Protein 1WWZ (pdb70)

Sequence (314 aa):
MDEIKIEKLKKLDKKALNELIDVYMSGYEGLEEYGGEGRDYARNYIKWCWKKASDGFFVAKVGDKIVGFIVCDKDWFSKYEGRIVGAIHEFVVDKKFQGKGIGRKLLITCLDFLGKYNDTIELWVGEKNYGAMNLYEKFGFKKVGKSGIWVRMIKRQEIKIEKLKKLDKKALNELIDVYMSGYEGLEEYGGEGRDYARNYIKWCWKKASDGFFVAKVGDKIVGFIVCDKDWFSKYEGRIVGAIHEFVVDKKFQGKGIGRKLLITCLDFLGKYNDTIELWVGEKNYGAMNLYEKFGFKKVGKSGIWVRMIKRQNL

Radius of gyration: 21.13 Å; Cα contacts (8 Å, |Δi|>4): 572; chains: 2; bounding box: 54×40×48 Å

CATH classification: 3.40.630.30

B-factor: mean 25.15, std 10.11, range [8.78, 61.66]

Organism: Pyrococcus horikoshii (strain ATCC 700860 / DSM 12428 / JCM 9974 / NBRC 100139 / OT-3) (NCBI:txid70601)

Nearest PDB structures (foldseek):
  1wwz-assembly1_B  TM=1.006E+00  e=2.324E-35  Pyrococcus horikoshii OT3
  1z4e-assembly1_B  TM=7.701E-01  e=2.421E-06  Halalkalibacterium halodurans C-125
  4ava-assembly1_A  TM=8.616E-01  e=8.282E-06  Mycobacterium tuberculosis H37Rv
  4xpl-assembly1_A  TM=6.463E-01  e=3.346E-06  Campylobacter jejuni subsp. jejuni PT14
  3f5b-assembly1_A  TM=6.418E-01  e=1.801E-05  Legionella pneumophila subsp. pneumophila str. Philadelphia 1

InterPro domains:
  IPR000182 GNAT domain [PF00583] (36-141)
  IPR000182 GNAT domain [PS51186] (4-158)
  IPR016181 Acyl-CoA N-acyltransferase [SSF55729] (1-157)
  IPR051556 N-terminal and lysine N-acetyltransferase [PTHR42919] (6-152)

Structure (mmCIF, N/CA/C/O backbone):
data_1WWZ
#
_entry.id   1WWZ
#
_cell.length_a   52.504
_cell.length_b   56.026
_cell.length_c   125.774
_cell.angle_alpha   90.00
_cell.angle_beta   90.00
_cell.angle_gamma   90.00
#
_symmetry.space_group_name_H-M   'P 21 21 21'
#
loop_
_entity.id
_entity.type
_entity.pdbx_description
1 polymer 'hypothetical protein PH1933'
2 non-polymer 'ACETYL COENZYME *A'
3 water water
#
loop_
_atom_site.group_PDB
_atom_site.id
_atom_site.type_symbol
_atom_site.label_atom_id
_atom_site.label_alt_id
_atom_site.label_comp_id
_atom_site.label_asym_id
_atom_site.label_entity_id
_atom_site.label_seq_id
_atom_site.pdbx_PDB_ins_code
_atom_site.Cartn_x
_atom_site.Cartn_y
_atom_site.Cartn_z
_atom_site.occupancy
_atom_site.B_iso_or_equiv
_atom_site.auth_seq_id
_atom_site.auth_comp_id
_atom_site.auth_asym_id
_atom_site.auth_atom_id
_atom_site.pdbx_PDB_model_num
ATOM 1 N N . MET A 1 1 ? 39.358 38.660 4.298 1.00 52.40 1 MET A N 1
ATOM 2 C CA . MET A 1 1 ? 38.212 38.888 3.371 1.00 52.04 1 MET A CA 1
ATOM 3 C C . MET A 1 1 ? 36.959 39.311 4.134 1.00 51.00 1 MET A C 1
ATOM 4 O O . MET A 1 1 ? 37.018 40.142 5.041 1.00 51.56 1 MET A O 1
ATOM 9 N N . ASP A 1 2 ? 35.827 38.728 3.754 1.00 49.54 2 ASP A N 1
ATOM 10 C CA . ASP A 1 2 ? 34.551 39.025 4.387 1.00 47.66 2 ASP A CA 1
ATOM 11 C C . ASP A 1 2 ? 34.216 37.970 5.437 1.00 45.57 2 ASP A C 1
ATOM 12 O O . ASP A 1 2 ? 34.348 36.772 5.191 1.00 45.23 2 ASP A O 1
ATOM 17 N N . GLU A 1 3 ? 33.784 38.427 6.607 1.00 43.42 3 GLU A N 1
ATOM 18 C CA . GLU A 1 3 ? 33.409 37.530 7.693 1.00 40.91 3 GLU A CA 1
ATOM 19 C C . GLU A 1 3 ? 31.954 37.118 7.556 1.00 38.64 3 GLU A C 1
ATOM 20 O O . GLU A 1 3 ? 31.116 37.898 7.106 1.00 38.12 3 GLU A O 1
ATOM 26 N N . ILE A 1 4 ? 31.659 35.887 7.951 1.00 36.09 4 ILE A N 1
ATOM 27 C CA . ILE A 1 4 ? 30.289 35.409 7.940 1.00 33.21 4 ILE A CA 1
ATOM 28 C C . ILE A 1 4 ? 29.895 35.602 9.393 1.00 31.62 4 ILE A C 1
ATOM 29 O O . ILE A 1 4 ? 30.408 34.914 10.273 1.00 30.63 4 ILE A O 1
ATOM 34 N N . LYS A 1 5 ? 29.015 36.560 9.648 1.00 29.18 5 LYS A N 1
ATOM 35 C CA . LYS A 1 5 ? 28.585 36.840 11.009 1.00 28.29 5 LYS A CA 1
ATOM 36 C C . LYS A 1 5 ? 27.197 36.283 11.281 1.00 27.09 5 LYS A C 1
ATOM 37 O O . LYS A 1 5 ? 26.271 36.505 10.506 1.00 25.18 5 LYS A O 1
ATOM 43 N N . ILE A 1 6 ? 27.061 35.553 12.381 1.00 26.17 6 ILE A N 1
ATOM 44 C CA . ILE A 1 6 ? 25.769 35.008 12.763 1.00 25.96 6 ILE A CA 1
ATOM 45 C C . ILE A 1 6 ? 25.284 35.828 13.952 1.00 26.48 6 ILE A C 1
ATOM 46 O O . ILE A 1 6 ? 25.994 35.973 14.946 1.00 25.48 6 ILE A O 1
ATOM 51 N N . GLU A 1 7 ? 24.081 36.378 13.848 1.00 26.84 7 GLU A N 1
ATOM 52 C CA . GLU A 1 7 ? 23.536 37.181 14.936 1.00 28.06 7 GLU A CA 1
ATOM 53 C C . GLU A 1 7 ? 22.022 37.100 15.026 1.00 27.44 7 GLU A C 1
ATOM 54 O O . GLU A 1 7 ? 21.349 36.757 14.057 1.00 25.61 7 GLU A O 1
ATOM 60 N N . LYS A 1 8 ? 21.490 37.399 16.206 1.00 26.85 8 LYS A N 1
ATOM 61 C CA . LYS A 1 8 ? 20.049 37.386 16.404 1.00 28.08 8 LYS A CA 1
ATOM 62 C C . LYS A 1 8 ? 19.461 38.615 15.740 1.00 28.33 8 LYS A C 1
ATOM 63 O O . LYS A 1 8 ? 19.998 39.715 15.865 1.00 28.36 8 LYS A O 1
ATOM 69 N N . LEU A 1 9 ? 18.368 38.426 15.017 1.00 27.35 9 LEU A N 1
ATOM 70 C CA . LEU A 1 9 ? 17.707 39.543 14.368 1.00 27.33 9 LEU A CA 1
ATOM 71 C C . LEU A 1 9 ? 17.054 40.350 15.487 1.00 27.64 9 LEU A C 1
ATOM 72 O O . LEU A 1 9 ? 16.124 39.874 16.133 1.00 27.56 9 LEU A O 1
ATOM 77 N N . LYS A 1 10 ? 17.549 41.562 15.719 1.00 28.22 10 LYS A N 1
ATOM 78 C CA . LYS A 1 10 ? 17.019 42.415 16.778 1.00 29.75 10 LYS A CA 1
ATOM 79 C C . LYS A 1 10 ? 15.606 42.916 16.522 1.00 30.12 10 LYS A C 1
ATOM 80 O O . LYS A 1 10 ? 14.799 43.016 17.449 1.00 29.29 10 LYS A O 1
ATOM 86 N N . LYS A 1 11 ? 15.308 43.236 15.270 1.00 30.88 11 LYS A N 1
ATOM 87 C CA . LYS A 1 11 ? 13.991 43.742 14.939 1.00 31.68 11 LYS A CA 1
ATOM 88 C C . LYS A 1 11 ? 13.599 43.450 13.500 1.00 30.83 11 LYS A C 1
ATOM 89 O O . LYS A 1 11 ? 14.447 43.398 12.607 1.00 30.23 11 LYS A O 1
ATOM 95 N N . LEU A 1 12 ? 12.302 43.259 13.284 1.00 30.67 12 LEU A N 1
ATOM 96 C CA . LEU A 1 12 ? 11.789 42.972 11.952 1.00 31.50 12 LEU A CA 1
ATOM 97 C C . LEU A 1 12 ? 11.154 44.208 11.321 1.00 32.18 12 LEU A C 1
ATOM 98 O O . LEU A 1 12 ? 9.930 44.301 11.202 1.00 30.91 12 LEU A O 1
ATOM 103 N N . ASP A 1 13 ? 11.989 45.161 10.923 1.00 33.99 13 ASP A N 1
ATOM 104 C CA . ASP A 1 13 ? 11.490 46.373 10.288 1.00 35.28 13 ASP A CA 1
ATOM 105 C C . ASP A 1 13 ? 11.244 46.083 8.807 1.00 35.38 13 ASP A C 1
ATOM 106 O O . ASP A 1 13 ? 11.736 45.089 8.277 1.00 33.69 13 ASP A O 1
ATOM 111 N N . LYS A 1 14 ? 10.479 46.949 8.149 1.00 35.86 14 LYS A N 1
ATOM 112 C CA . LYS A 1 14 ? 10.173 46.778 6.732 1.00 36.27 14 LYS A CA 1
ATOM 113 C C . LYS A 1 14 ? 11.433 46.502 5.909 1.00 35.41 14 LYS A C 1
ATOM 114 O O . LYS A 1 14 ? 11.396 45.774 4.915 1.00 35.09 14 LYS A O 1
ATOM 120 N N . LYS A 1 15 ? 12.550 47.084 6.330 1.00 35.46 15 LYS A N 1
ATOM 121 C CA . LYS A 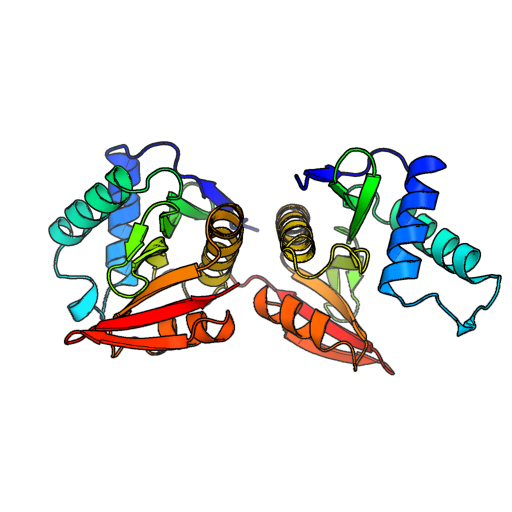1 15 ? 13.818 46.896 5.635 1.00 35.19 15 LYS A CA 1
ATOM 122 C C . LYS A 1 15 ? 14.344 45.469 5.805 1.00 34.04 15 LYS A C 1
ATOM 123 O O . LYS A 1 15 ? 14.668 44.791 4.829 1.00 34.65 15 LYS A O 1
ATOM 129 N N . ALA A 1 16 ? 14.427 45.022 7.053 1.00 32.20 16 ALA A N 1
ATOM 130 C CA . ALA A 1 16 ? 14.914 43.683 7.358 1.00 30.63 16 ALA A CA 1
ATOM 131 C C . ALA A 1 16 ? 14.015 42.633 6.716 1.00 28.44 16 ALA A C 1
ATOM 132 O O . ALA A 1 16 ? 14.494 41.661 6.134 1.00 28.11 16 ALA A O 1
ATOM 134 N N . LEU A 1 17 ? 12.708 42.841 6.826 1.00 27.93 17 LEU A N 1
ATOM 135 C CA . LEU A 1 17 ? 11.737 41.915 6.263 1.00 26.42 17 LEU A CA 1
ATOM 136 C C . LEU A 1 17 ? 11.959 41.773 4.767 1.00 26.52 17 LEU A C 1
ATOM 137 O O . LEU A 1 17 ? 11.901 40.672 4.222 1.00 24.97 17 LEU A O 1
ATOM 142 N N . ASN A 1 18 ? 12.223 42.896 4.107 1.00 27.90 18 ASN A N 1
ATOM 143 C CA . ASN A 1 18 ? 12.456 42.901 2.669 1.00 29.97 18 ASN A CA 1
ATOM 144 C C . ASN A 1 18 ? 13.669 42.040 2.323 1.00 29.00 18 ASN A C 1
ATOM 145 O O . ASN A 1 18 ? 13.635 41.259 1.372 1.00 28.68 18 ASN A O 1
ATOM 150 N N . GLU A 1 19 ? 14.742 42.188 3.096 1.00 29.00 19 GLU A N 1
ATOM 151 C CA . GLU A 1 19 ? 15.958 41.413 2.870 1.00 27.89 19 GLU A CA 1
ATOM 152 C C . GLU A 1 19 ? 15.708 39.927 3.086 1.00 26.42 19 GLU A C 1
ATOM 153 O O . GLU A 1 19 ? 16.184 39.089 2.319 1.00 24.00 19 GLU A O 1
ATOM 159 N N . LEU A 1 20 ? 14.970 39.601 4.143 1.00 24.07 20 LEU A N 1
ATOM 160 C CA . LEU A 1 20 ? 14.674 38.207 4.439 1.00 22.46 20 LEU A CA 1
ATOM 161 C C . LEU A 1 20 ? 13.852 37.603 3.311 1.00 21.02 20 LEU A C 1
ATOM 162 O O . LEU A 1 20 ? 14.061 36.453 2.923 1.00 19.83 20 LEU A O 1
ATOM 167 N N . ILE A 1 21 ? 12.918 38.382 2.780 1.00 21.10 21 ILE A N 1
ATOM 168 C CA . ILE A 1 21 ? 12.090 37.898 1.689 1.00 20.77 21 ILE A CA 1
ATOM 169 C C . ILE A 1 21 ? 12.956 37.596 0.467 1.00 21.71 21 ILE A C 1
ATOM 170 O O . ILE A 1 21 ? 12.803 36.547 -0.158 1.00 21.41 21 ILE A O 1
ATOM 175 N N . ASP A 1 22 ? 13.874 38.502 0.137 1.00 23.34 22 ASP A N 1
ATOM 176 C CA . ASP A 1 22 ? 14.764 38.297 -1.009 1.00 24.13 22 ASP A CA 1
ATOM 177 C C . ASP A 1 22 ? 15.568 37.005 -0.837 1.00 22.78 22 ASP A C 1
ATOM 178 O O . ASP A 1 22 ? 15.678 36.199 -1.763 1.00 20.86 22 ASP A O 1
ATOM 183 N N . VAL A 1 23 ? 16.131 36.817 0.353 1.00 22.28 23 VAL A N 1
ATOM 184 C CA . VAL A 1 23 ? 16.915 35.622 0.649 1.00 21.60 23 VAL A CA 1
ATOM 185 C C . VAL A 1 23 ? 16.039 34.382 0.511 1.00 21.61 23 VAL A C 1
ATOM 186 O O . VAL A 1 23 ? 16.442 33.377 -0.076 1.00 21.24 23 VAL A O 1
ATOM 190 N N . TYR A 1 24 ? 14.834 34.467 1.062 1.00 20.55 24 TYR A N 1
ATOM 191 C CA . TYR A 1 24 ? 13.885 33.367 1.014 1.00 20.51 24 TYR A CA 1
ATOM 192 C C . TYR A 1 24 ? 13.529 33.014 -0.431 1.00 20.79 24 TYR A C 1
ATOM 193 O O . TYR A 1 24 ? 13.598 31.852 -0.829 1.00 19.47 24 TYR A O 1
ATOM 202 N N . MET A 1 25 ? 13.148 34.021 -1.211 1.00 21.07 25 MET A N 1
ATOM 203 C CA . MET A 1 25 ? 12.779 33.801 -2.609 1.00 23.99 25 MET A CA 1
ATOM 204 C C . MET A 1 25 ? 13.939 33.230 -3.422 1.00 24.33 25 MET A C 1
ATOM 205 O O . MET A 1 25 ? 13.744 32.375 -4.291 1.00 24.17 25 MET A O 1
ATOM 210 N N . SER A 1 26 ? 15.144 33.714 -3.140 1.00 25.24 26 SER A N 1
ATOM 211 C CA . SER A 1 26 ? 16.340 33.253 -3.832 1.00 25.72 26 SER A CA 1
ATOM 212 C C . SER A 1 26 ? 16.623 31.797 -3.493 1.00 25.99 26 SER A C 1
ATOM 213 O O . SER A 1 26 ? 16.847 30.971 -4.376 1.00 25.98 26 SER A O 1
ATOM 216 N N . GLY A 1 27 ? 16.602 31.485 -2.203 1.00 26.00 27 GLY A N 1
ATOM 217 C CA . GLY A 1 27 ? 16.875 30.130 -1.768 1.00 25.71 27 GLY A CA 1
ATOM 218 C C . GLY A 1 27 ? 15.830 29.100 -2.147 1.00 25.21 27 GLY A C 1
ATOM 219 O O . GLY A 1 27 ? 16.170 27.951 -2.411 1.00 25.73 27 GLY A O 1
ATOM 220 N N . TYR A 1 28 ? 14.560 29.495 -2.170 1.00 24.82 28 TYR A N 1
ATOM 221 C CA . TYR A 1 28 ? 13.495 28.559 -2.516 1.00 25.69 28 TYR A CA 1
ATOM 222 C C . TYR A 1 28 ? 13.175 28.480 -4.001 1.00 28.27 28 TYR A C 1
ATOM 223 O O . TYR A 1 28 ? 12.216 27.815 -4.397 1.00 27.78 28 TYR A O 1
ATOM 232 N N . GLU A 1 29 ? 13.974 29.155 -4.819 1.00 30.04 29 GLU A N 1
ATOM 233 C CA . GLU A 1 29 ? 13.758 29.130 -6.258 1.00 32.95 29 GLU A CA 1
ATOM 234 C C . GLU A 1 29 ? 13.960 27.695 -6.732 1.00 33.52 29 GLU A C 1
ATOM 235 O O . GLU A 1 29 ? 15.026 27.108 -6.527 1.00 33.84 29 GLU A O 1
ATOM 241 N N . GLY A 1 30 ? 12.928 27.131 -7.353 1.00 34.22 30 GLY A N 1
ATOM 242 C CA . GLY A 1 30 ? 13.009 25.762 -7.830 1.00 33.83 30 GLY A CA 1
ATOM 243 C C . GLY A 1 30 ? 12.305 24.811 -6.882 1.00 33.78 30 GLY A C 1
ATOM 244 O O . GLY A 1 30 ? 11.949 23.693 -7.259 1.00 34.16 30 GLY A O 1
ATOM 245 N N . LEU A 1 31 ? 12.105 25.260 -5.645 1.00 32.35 31 LEU A N 1
ATOM 246 C CA . LEU A 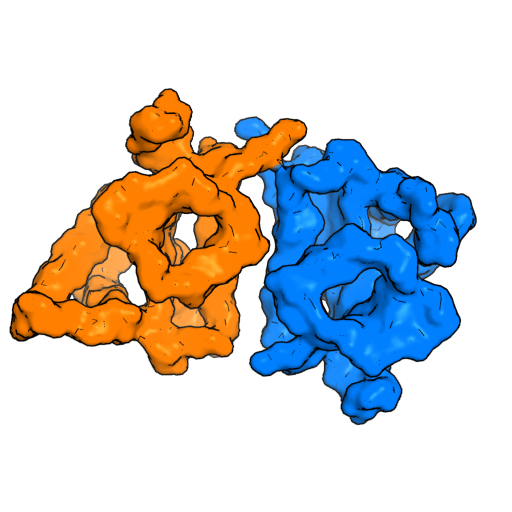1 31 ? 11.439 24.465 -4.619 1.00 32.17 31 LEU A CA 1
ATOM 247 C C . LEU A 1 31 ? 10.129 25.123 -4.193 1.00 31.41 31 LEU A C 1
ATOM 248 O O . LEU A 1 31 ? 9.706 25.003 -3.040 1.00 30.65 31 LEU A O 1
ATOM 253 N N . GLU A 1 32 ? 9.491 25.809 -5.138 1.00 30.82 32 GLU A N 1
ATOM 254 C CA . GLU A 1 32 ? 8.228 26.499 -4.890 1.00 30.89 32 GLU A CA 1
ATOM 255 C C . GLU A 1 32 ? 7.147 25.583 -4.316 1.00 30.08 32 GLU A C 1
ATOM 256 O O . GLU A 1 32 ? 6.206 26.054 -3.678 1.00 29.44 32 GLU A O 1
ATOM 262 N N . GLU A 1 33 ? 7.274 24.282 -4.559 1.00 29.66 33 GLU A N 1
ATOM 263 C CA . GLU A 1 33 ? 6.307 23.315 -4.057 1.00 29.40 33 GLU A CA 1
ATOM 264 C C . GLU A 1 33 ? 6.272 23.369 -2.533 1.00 28.75 33 GLU A C 1
ATOM 265 O O . GLU A 1 33 ? 5.244 23.085 -1.916 1.00 28.91 33 GLU A O 1
ATOM 271 N N . TYR A 1 34 ? 7.397 23.749 -1.937 1.00 27.29 34 TYR A N 1
ATOM 272 C CA . TYR A 1 34 ? 7.508 23.837 -0.485 1.00 26.85 34 TYR A CA 1
ATOM 273 C C . TYR A 1 34 ? 7.617 25.283 -0.019 1.00 27.14 34 TYR A C 1
ATOM 274 O O . TYR A 1 34 ? 7.105 25.642 1.042 1.00 27.39 34 TYR A O 1
ATOM 283 N N . GLY A 1 35 ? 8.281 26.111 -0.820 1.00 27.70 35 GLY A N 1
ATOM 284 C CA . GLY A 1 35 ? 8.454 27.506 -0.461 1.00 27.17 35 GLY A CA 1
ATOM 285 C C . GLY A 1 35 ? 7.302 28.421 -0.837 1.00 27.86 35 GLY A C 1
ATOM 286 O O . GLY A 1 35 ? 7.276 29.574 -0.419 1.00 27.32 35 GLY A O 1
ATOM 287 N N . GLY A 1 36 ? 6.352 27.916 -1.620 1.00 28.47 36 GLY A N 1
ATOM 288 C CA . GLY A 1 36 ? 5.227 28.737 -2.033 1.00 30.01 36 GLY A CA 1
ATOM 289 C C . GLY A 1 36 ? 5.592 29.627 -3.210 1.00 32.13 36 GLY A C 1
ATOM 290 O O . GLY A 1 36 ? 6.759 29.698 -3.598 1.00 32.39 36 GLY A O 1
ATOM 291 N N . GLU A 1 37 ? 4.599 30.305 -3.782 1.00 33.30 37 GLU A N 1
ATOM 292 C CA . GLU A 1 37 ? 4.830 31.190 -4.925 1.00 34.50 37 GLU A CA 1
ATOM 293 C C . GLU A 1 37 ? 4.562 32.650 -4.582 1.00 33.92 37 GLU A C 1
ATOM 294 O O . GLU A 1 37 ? 3.568 32.972 -3.931 1.00 35.28 37 GLU A O 1
ATOM 300 N N . GLY A 1 38 ? 5.457 33.528 -5.022 1.00 33.12 38 GLY A N 1
ATOM 301 C CA . GLY A 1 38 ? 5.295 34.948 -4.772 1.00 31.49 38 GLY A CA 1
ATOM 302 C C . GLY A 1 38 ? 5.886 35.440 -3.468 1.00 30.44 38 GLY A C 1
ATOM 303 O O . GLY A 1 38 ? 6.015 34.689 -2.502 1.00 29.36 38 GLY A O 1
ATOM 304 N N . ARG A 1 39 ? 6.240 36.720 -3.445 1.00 29.79 39 ARG A N 1
ATOM 305 C CA . ARG A 1 39 ? 6.820 37.341 -2.263 1.00 29.46 39 ARG A CA 1
ATOM 306 C C . ARG A 1 39 ? 5.809 37.441 -1.118 1.00 29.01 39 ARG A C 1
ATOM 307 O O . ARG A 1 39 ? 6.192 37.501 0.049 1.00 28.29 39 ARG A O 1
ATOM 315 N N . ASP A 1 40 ? 4.521 37.458 -1.454 1.00 29.03 40 ASP A N 1
ATOM 316 C CA . ASP A 1 40 ? 3.472 37.548 -0.442 1.00 28.58 40 ASP A CA 1
ATOM 317 C C . ASP A 1 40 ? 3.491 36.341 0.491 1.00 26.65 40 ASP A C 1
ATOM 318 O O . ASP A 1 40 ? 3.412 36.496 1.709 1.00 25.94 40 ASP A O 1
ATOM 323 N N . TYR A 1 41 ? 3.585 35.143 -0.079 1.00 25.29 41 TYR A N 1
ATOM 324 C CA . TYR A 1 41 ? 3.629 33.928 0.729 1.00 23.90 41 TYR A CA 1
ATOM 325 C C . TYR A 1 41 ? 4.806 34.037 1.698 1.00 23.68 41 TYR A C 1
ATOM 326 O O . TYR A 1 41 ? 4.660 33.818 2.904 1.00 21.86 41 TYR A O 1
ATOM 335 N N . ALA A 1 42 ? 5.971 34.382 1.154 1.00 22.94 42 ALA A N 1
ATOM 336 C CA . ALA A 1 42 ? 7.185 34.526 1.948 1.00 21.94 42 ALA A CA 1
ATOM 337 C C . ALA A 1 42 ? 7.013 35.577 3.036 1.00 21.67 42 ALA A C 1
ATOM 338 O O . ALA A 1 42 ? 7.366 35.346 4.188 1.00 19.40 42 ALA A O 1
ATOM 340 N N . ARG A 1 43 ? 6.467 36.732 2.668 1.00 21.20 43 ARG A N 1
ATOM 341 C CA . ARG A 1 43 ? 6.259 37.806 3.629 1.00 21.29 43 ARG A CA 1
ATOM 342 C C . ARG A 1 43 ? 5.383 37.351 4.794 1.00 21.07 43 ARG A C 1
ATOM 343 O O . ARG A 1 43 ? 5.718 37.574 5.955 1.00 19.35 43 ARG A O 1
ATOM 351 N N . ASN A 1 44 ? 4.262 36.708 4.481 1.00 20.97 44 ASN A N 1
ATOM 352 C CA . ASN A 1 44 ? 3.360 36.247 5.523 1.00 22.16 44 ASN A CA 1
ATOM 353 C C . ASN A 1 44 ? 3.962 35.165 6.410 1.00 21.24 44 ASN A C 1
ATOM 354 O O . ASN A 1 44 ? 3.775 35.188 7.626 1.00 20.05 44 ASN A O 1
ATOM 359 N N . TYR A 1 45 ? 4.679 34.215 5.819 1.00 19.66 45 TYR A N 1
ATOM 360 C CA . TYR A 1 45 ? 5.267 33.162 6.633 1.00 17.83 45 TYR A CA 1
ATOM 361 C C . TYR A 1 45 ? 6.362 33.718 7.538 1.00 17.26 45 TYR A C 1
ATOM 362 O O . TYR A 1 45 ? 6.434 33.377 8.721 1.00 16.69 45 TYR A O 1
ATOM 371 N N . ILE A 1 46 ? 7.210 34.581 6.989 1.00 16.27 46 ILE A N 1
ATOM 372 C CA . ILE A 1 46 ? 8.287 35.174 7.776 1.00 15.7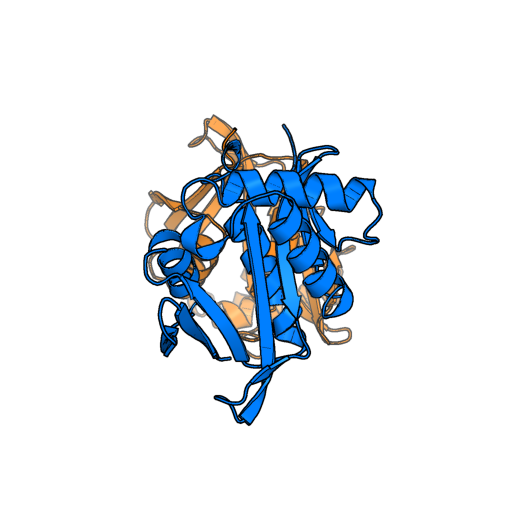2 46 ILE A CA 1
ATOM 373 C C . ILE A 1 46 ? 7.740 36.002 8.940 1.00 15.72 46 ILE A C 1
ATOM 374 O O . ILE A 1 46 ? 8.281 35.959 10.045 1.00 15.18 46 ILE A O 1
ATOM 379 N N . LYS A 1 47 ? 6.663 36.745 8.706 1.00 15.62 47 LYS A N 1
ATOM 380 C CA . LYS A 1 47 ? 6.061 37.541 9.778 1.00 16.74 47 LYS A CA 1
ATOM 381 C C . LYS A 1 47 ? 5.528 36.610 10.866 1.00 16.15 47 LYS A C 1
ATOM 382 O O . LYS A 1 47 ? 5.683 36.875 12.061 1.00 15.55 47 LYS A O 1
ATOM 388 N N . TRP A 1 48 ? 4.906 35.514 10.447 1.00 14.99 48 TRP A N 1
ATOM 389 C CA . TRP A 1 48 ? 4.369 34.538 11.389 1.00 15.75 48 TRP A CA 1
ATOM 390 C C . TRP A 1 48 ? 5.502 33.925 12.216 1.00 16.48 48 TRP A C 1
ATOM 391 O O . TRP A 1 48 ? 5.363 33.742 13.429 1.00 15.79 48 TRP A O 1
ATOM 402 N N . CYS A 1 49 ? 6.616 33.606 11.560 1.00 15.45 49 CYS A N 1
ATOM 403 C CA . CYS A 1 49 ? 7.763 33.022 12.258 1.00 17.05 49 CYS A CA 1
ATOM 404 C C . CYS A 1 49 ? 8.321 33.992 13.295 1.00 17.46 49 CYS A C 1
ATOM 405 O O . CYS A 1 49 ? 8.700 33.594 14.396 1.00 15.90 49 CYS A O 1
ATOM 408 N N . TRP A 1 50 ? 8.374 35.268 12.927 1.00 17.25 50 TRP A N 1
ATOM 409 C CA . TRP A 1 50 ? 8.879 36.301 13.823 1.00 18.62 50 TRP A CA 1
ATOM 410 C C . TRP A 1 50 ? 7.990 36.445 15.052 1.00 18.88 50 TRP A C 1
ATOM 411 O O . TRP A 1 50 ? 8.479 36.507 16.177 1.00 20.30 50 TRP A O 1
ATOM 422 N N . LYS A 1 51 ? 6.680 36.486 14.842 1.00 19.80 51 LYS A N 1
ATOM 423 C CA . LYS A 1 51 ? 5.764 36.634 15.959 1.00 21.13 51 LYS A CA 1
ATOM 424 C C . LYS A 1 51 ? 5.836 35.435 16.898 1.00 21.37 51 LYS A C 1
ATOM 425 O O . LYS A 1 51 ? 5.783 35.582 18.117 1.00 20.50 51 LYS A O 1
ATOM 431 N N . LYS A 1 52 ? 5.995 34.251 16.320 1.00 20.68 52 LYS A N 1
ATOM 432 C CA . LYS A 1 52 ? 6.049 33.019 17.092 1.00 21.29 52 LYS A CA 1
ATOM 433 C C . LYS A 1 52 ? 7.387 32.729 17.765 1.00 20.29 52 LYS A C 1
ATOM 434 O O . LYS A 1 52 ? 7.418 32.190 18.877 1.00 19.89 52 LYS A O 1
ATOM 440 N N . ALA A 1 53 ? 8.490 33.087 17.111 1.00 19.50 53 ALA A N 1
ATOM 441 C CA . ALA A 1 53 ? 9.809 32.781 17.663 1.00 18.97 53 ALA A CA 1
ATOM 442 C C . ALA A 1 53 ? 10.922 33.794 17.386 1.00 20.68 53 ALA A C 1
ATOM 443 O O . ALA A 1 53 ? 12.042 33.414 17.030 1.00 19.52 53 ALA A O 1
ATOM 445 N N . SER A 1 54 ? 10.628 35.075 17.570 1.00 21.14 54 SER A N 1
ATOM 446 C CA . SER A 1 54 ? 11.623 36.114 17.335 1.00 23.09 54 SER A CA 1
ATOM 447 C C . SER A 1 54 ? 12.897 35.882 18.147 1.00 23.26 54 SER A C 1
ATOM 448 O O . SER A 1 54 ? 13.999 36.178 17.685 1.00 24.02 54 SER A O 1
ATOM 451 N N . ASP A 1 55 ? 12.743 35.340 19.351 1.00 23.12 55 ASP A N 1
ATOM 452 C CA . ASP A 1 55 ? 13.881 35.085 20.226 1.00 24.70 55 ASP A CA 1
ATOM 453 C C . ASP A 1 55 ? 14.915 34.129 19.631 1.00 23.50 55 ASP A C 1
ATOM 454 O O . ASP A 1 55 ? 16.056 34.096 20.082 1.00 22.67 55 ASP A O 1
ATOM 459 N N . GLY A 1 56 ? 14.522 33.357 18.621 1.00 21.51 56 GLY A N 1
ATOM 460 C CA . GLY A 1 56 ? 15.449 32.417 18.009 1.00 18.80 56 GLY A CA 1
ATOM 461 C C . GLY A 1 56 ? 15.606 32.633 16.516 1.00 18.40 56 GLY A C 1
ATOM 462 O O . GLY A 1 56 ? 15.879 31.698 15.764 1.00 18.00 56 GLY A O 1
ATOM 463 N N . PHE A 1 57 ? 15.426 33.877 16.090 1.00 17.87 57 PHE A N 1
ATOM 464 C CA . PHE A 1 57 ? 15.539 34.249 14.685 1.00 18.57 57 PHE A CA 1
ATOM 465 C C . PHE A 1 57 ? 16.985 34.686 14.448 1.00 19.65 57 PHE A C 1
ATOM 466 O O . PHE A 1 57 ? 17.376 35.794 14.817 1.00 21.26 57 PHE A O 1
ATOM 474 N N . PHE A 1 58 ? 17.778 33.803 13.848 1.00 17.80 58 PHE A N 1
ATOM 475 C CA . PHE A 1 58 ? 19.186 34.078 13.576 1.00 18.39 58 PHE A CA 1
ATOM 476 C C . PHE A 1 58 ? 19.433 34.351 12.102 1.00 18.90 58 PHE A C 1
ATOM 477 O O . PHE A 1 58 ? 18.872 33.682 11.239 1.00 17.31 58 PHE A O 1
ATOM 485 N N . VAL A 1 59 ? 20.281 35.332 11.817 1.00 19.05 59 VAL A N 1
ATOM 486 C CA . VAL A 1 59 ? 20.610 35.653 10.437 1.00 20.10 59 VAL A CA 1
ATOM 487 C C . VAL A 1 59 ? 22.110 35.556 10.201 1.00 21.02 59 VAL A C 1
ATOM 488 O O . VAL A 1 59 ? 22.910 35.830 11.098 1.00 21.51 59 VAL A O 1
ATOM 492 N N . ALA A 1 60 ? 22.480 35.131 8.997 1.00 20.81 60 ALA A N 1
ATOM 493 C CA . ALA A 1 60 ? 23.879 35.032 8.610 1.00 22.60 60 ALA A CA 1
ATOM 494 C C . ALA A 1 60 ? 24.119 36.274 7.766 1.00 24.85 60 ALA A C 1
ATOM 495 O O . ALA A 1 60 ? 23.332 36.582 6.870 1.00 23.94 60 ALA A O 1
ATOM 497 N N . LYS A 1 61 ? 25.192 36.997 8.059 1.00 27.02 61 LYS A N 1
ATOM 498 C CA . LYS A 1 61 ? 25.484 38.205 7.310 1.00 30.11 61 LYS A CA 1
ATOM 499 C C . LYS A 1 61 ? 26.907 38.269 6.789 1.00 30.81 61 LYS A C 1
ATOM 500 O O . LYS A 1 61 ? 27.850 37.801 7.428 1.00 31.58 61 LYS A O 1
ATOM 506 N N . VAL A 1 62 ? 27.039 38.835 5.597 1.00 32.04 62 VAL A N 1
ATOM 507 C CA . VAL A 1 62 ? 28.330 39.028 4.960 1.00 32.90 62 VAL A CA 1
ATOM 508 C C . VAL A 1 62 ? 28.281 40.503 4.608 1.00 33.62 62 VAL A C 1
ATOM 509 O O . VAL A 1 62 ? 27.725 40.888 3.581 1.00 33.88 62 VAL A O 1
ATOM 513 N N . GLY A 1 63 ? 28.840 41.327 5.486 1.00 34.70 63 GLY A N 1
ATOM 514 C CA . GLY A 1 63 ? 28.808 42.759 5.272 1.00 35.19 63 GLY A CA 1
ATOM 515 C C . GLY A 1 63 ? 27.543 43.293 5.916 1.00 36.45 63 GLY A C 1
ATOM 516 O O . GLY A 1 63 ? 27.226 42.939 7.052 1.00 36.28 63 GLY A O 1
ATOM 517 N N . ASP A 1 64 ? 26.804 44.126 5.191 1.00 36.98 64 ASP A N 1
ATOM 518 C CA . ASP A 1 64 ? 25.571 44.702 5.717 1.00 38.57 64 ASP A CA 1
ATOM 519 C C . ASP A 1 64 ? 24.335 43.973 5.201 1.00 38.14 64 ASP A C 1
ATOM 520 O O . ASP A 1 64 ? 23.207 44.359 5.512 1.00 38.14 64 ASP A O 1
ATOM 525 N N . LYS A 1 65 ? 24.544 42.916 4.420 1.00 37.65 65 LYS A N 1
ATOM 526 C CA . LYS A 1 65 ? 23.425 42.167 3.858 1.00 37.00 65 LYS A CA 1
ATOM 527 C C . LYS A 1 65 ? 23.220 40.803 4.493 1.00 35.04 65 LYS A C 1
ATOM 528 O O . LYS A 1 65 ? 24.178 40.100 4.822 1.00 34.12 65 LYS A O 1
ATOM 534 N N . ILE A 1 66 ? 21.953 40.443 4.663 1.00 32.79 66 ILE A N 1
ATOM 535 C CA . ILE A 1 66 ? 21.588 39.150 5.216 1.00 29.64 66 ILE A CA 1
ATOM 536 C C . ILE A 1 66 ? 21.662 38.181 4.042 1.00 28.23 66 ILE A C 1
ATOM 537 O O . ILE A 1 66 ? 21.110 38.457 2.977 1.00 28.83 66 ILE A O 1
ATOM 542 N N . VAL A 1 67 ? 22.350 37.059 4.222 1.00 24.77 67 VAL A N 1
ATOM 543 C CA . VAL A 1 67 ? 22.479 36.089 3.142 1.00 23.57 67 VAL A CA 1
ATOM 544 C C . VAL A 1 67 ? 21.822 34.763 3.487 1.00 21.40 67 VAL A C 1
ATOM 545 O O . VAL A 1 67 ? 21.793 33.846 2.671 1.00 20.80 67 VAL A O 1
ATOM 549 N N . GLY A 1 68 ? 21.299 34.667 4.704 1.00 18.89 68 GLY A N 1
ATOM 550 C CA . GLY A 1 68 ? 20.647 33.443 5.126 1.00 16.91 68 GLY A CA 1
ATOM 551 C C . GLY A 1 68 ? 20.065 33.603 6.515 1.00 17.05 68 GLY A C 1
ATOM 552 O O . GLY A 1 68 ? 20.424 34.534 7.233 1.00 16.43 68 GLY A O 1
ATOM 553 N N . PHE A 1 69 ? 19.151 32.717 6.892 1.00 16.01 69 PHE A N 1
ATOM 554 C CA . PHE A 1 69 ? 18.567 32.793 8.220 1.00 16.11 69 PHE A CA 1
ATOM 555 C C . PHE A 1 69 ? 17.934 31.486 8.645 1.00 14.74 69 PHE A C 1
ATOM 556 O O . PHE A 1 69 ? 17.670 30.606 7.825 1.00 14.66 69 PHE A O 1
ATOM 564 N N . ILE A 1 70 ? 17.730 31.350 9.946 1.00 15.07 70 ILE A N 1
ATOM 565 C CA . ILE A 1 70 ? 17.117 30.154 10.495 1.00 15.01 70 ILE A CA 1
ATOM 566 C C . ILE A 1 70 ? 16.235 30.616 11.644 1.00 14.23 70 ILE A C 1
ATOM 567 O O . ILE A 1 70 ? 16.589 31.543 12.376 1.00 15.74 70 ILE A O 1
ATOM 572 N N . VAL A 1 71 ? 15.072 29.993 11.773 1.00 13.86 71 VAL A N 1
ATOM 573 C CA . VAL A 1 71 ? 14.115 30.350 12.813 1.00 15.05 71 VAL A CA 1
ATOM 574 C C . VAL A 1 71 ? 14.023 29.204 13.802 1.00 13.77 71 VAL A C 1
ATOM 575 O O . VAL A 1 71 ? 13.547 28.126 13.461 1.00 14.01 71 VAL A O 1
ATOM 579 N N . CYS A 1 72 ? 14.488 29.458 15.022 1.00 14.92 72 CYS A N 1
ATOM 580 C CA . CYS A 1 72 ? 14.518 28.456 16.086 1.00 15.58 72 CYS A CA 1
ATOM 581 C C . CYS A 1 72 ? 13.485 28.765 17.165 1.00 15.86 72 CYS A C 1
ATOM 582 O O . CYS A 1 72 ? 13.508 29.838 17.762 1.00 18.18 72 CYS A O 1
ATOM 585 N N . ASP A 1 73 ? 12.592 27.815 17.417 1.00 15.13 73 ASP A N 1
ATOM 586 C CA . ASP A 1 73 ? 11.530 27.989 18.406 1.00 15.84 73 ASP A CA 1
ATOM 587 C C . ASP A 1 73 ? 11.772 27.110 19.631 1.00 15.58 73 ASP A C 1
ATOM 588 O O . ASP A 1 73 ? 11.650 25.893 19.551 1.00 15.79 73 ASP A O 1
ATOM 593 N N . LYS A 1 74 ? 12.093 27.726 20.765 1.00 16.5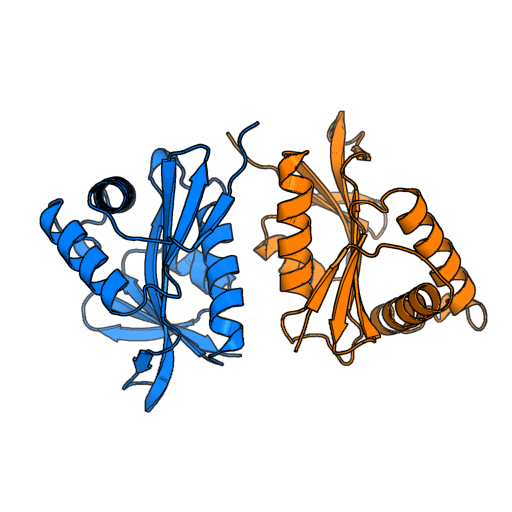6 74 LYS A N 1
ATOM 594 C CA . LYS A 1 74 ? 12.346 26.965 21.988 1.00 17.23 74 LYS A CA 1
ATOM 595 C C . LYS A 1 74 ? 11.042 26.589 22.686 1.00 17.86 74 LYS A C 1
ATOM 596 O O . LYS A 1 74 ? 11.051 25.863 23.679 1.00 18.33 74 LYS A O 1
ATOM 602 N N . ASP A 1 75 ? 9.923 27.074 22.158 1.00 17.06 75 ASP A N 1
ATOM 603 C CA . ASP A 1 75 ? 8.626 26.814 22.769 1.00 18.47 75 ASP A CA 1
ATOM 604 C C . ASP A 1 75 ? 7.586 26.268 21.793 1.00 17.99 75 ASP A C 1
ATOM 605 O O . ASP A 1 75 ? 6.530 26.868 21.591 1.00 17.00 75 ASP A O 1
ATOM 610 N N . TRP A 1 76 ? 7.877 25.112 21.204 1.00 17.89 76 TRP A N 1
ATOM 611 C CA . TRP A 1 76 ? 6.963 24.507 20.246 1.00 17.91 76 TRP A CA 1
ATOM 612 C C . TRP A 1 76 ? 6.296 23.240 20.769 1.00 18.06 76 TRP A C 1
ATOM 613 O O . TRP A 1 76 ? 6.963 22.301 21.202 1.00 21.31 76 TRP A O 1
ATOM 624 N N . PHE A 1 77 ? 4.972 23.199 20.724 1.00 16.52 77 PHE A N 1
ATOM 625 C CA . PHE A 1 77 ? 4.304 22.006 21.196 1.00 17.01 77 PHE A CA 1
ATOM 626 C C . PHE A 1 77 ? 4.110 21.026 20.050 1.00 16.50 77 PHE A C 1
ATOM 627 O O . PHE A 1 77 ? 3.603 21.383 18.988 1.00 16.88 77 PHE A O 1
ATOM 635 N N . SER A 1 78 ? 4.528 19.786 20.271 1.00 15.50 78 SER A N 1
ATOM 636 C CA . SER A 1 78 ? 4.392 18.749 19.257 1.00 16.72 78 SER A CA 1
ATOM 637 C C . SER A 1 78 ? 3.392 17.694 19.702 1.00 17.01 78 SER A C 1
ATOM 638 O O . SER A 1 78 ? 3.563 17.068 20.746 1.00 18.43 78 SER A O 1
ATOM 641 N N . LYS A 1 79 ? 2.352 17.500 18.899 1.00 18.20 79 LYS A N 1
ATOM 642 C CA . LYS A 1 79 ? 1.326 16.510 19.203 1.00 20.27 79 LYS A CA 1
ATOM 643 C C . LYS A 1 79 ? 1.921 15.114 19.087 1.00 21.45 79 LYS A C 1
ATOM 644 O O . LYS A 1 79 ? 1.432 14.169 19.700 1.00 21.02 79 LYS A O 1
ATOM 650 N N . TYR A 1 80 ? 2.989 14.992 18.303 1.00 21.13 80 TYR A N 1
ATOM 651 C CA . TYR A 1 80 ? 3.649 13.707 18.110 1.00 22.77 80 TYR A CA 1
ATOM 652 C C . TYR A 1 80 ? 4.495 13.329 19.325 1.00 23.61 80 TYR A C 1
ATOM 653 O O . TYR A 1 80 ? 4.536 12.165 19.719 1.00 24.02 80 TYR A O 1
ATOM 662 N N . GLU A 1 81 ? 5.160 14.313 19.924 1.00 22.79 81 GLU A N 1
ATOM 663 C CA . GLU A 1 81 ? 5.984 14.065 21.105 1.00 24.00 81 GLU A CA 1
ATOM 664 C C . GLU A 1 81 ? 5.138 14.281 22.358 1.00 24.65 81 GLU A C 1
ATOM 665 O O . GLU A 1 81 ? 5.559 13.969 23.473 1.00 25.20 81 GLU A O 1
ATOM 671 N N . GLY A 1 82 ? 3.945 14.833 22.161 1.00 24.98 82 GLY A N 1
ATOM 672 C CA . GLY A 1 82 ? 3.042 15.082 23.270 1.00 24.08 82 GLY A CA 1
ATOM 673 C C . GLY A 1 82 ? 3.560 16.052 24.314 1.00 24.69 82 GLY A C 1
ATOM 674 O O . GLY A 1 82 ? 3.143 15.992 25.471 1.00 25.52 82 GLY A O 1
ATOM 675 N N . ARG A 1 83 ? 4.458 16.952 23.920 1.00 23.19 83 ARG A N 1
ATOM 676 C CA . ARG A 1 83 ? 5.017 17.917 24.858 1.00 22.12 83 ARG A CA 1
ATOM 677 C C . ARG A 1 83 ? 5.760 19.039 24.140 1.00 21.79 83 ARG A C 1
ATOM 678 O O . ARG A 1 83 ? 5.893 19.024 22.918 1.00 21.17 83 ARG A O 1
ATOM 686 N N . ILE A 1 84 ? 6.234 20.015 24.905 1.00 21.45 84 ILE A N 1
ATOM 687 C CA . ILE A 1 84 ? 6.974 21.137 24.343 1.00 20.54 84 ILE A CA 1
ATOM 688 C C . ILE A 1 84 ? 8.337 20.659 23.857 1.00 20.19 84 ILE A C 1
ATOM 689 O O . ILE A 1 84 ? 9.042 19.944 24.569 1.00 20.24 84 ILE A O 1
ATOM 694 N N . VAL A 1 85 ? 8.701 21.051 22.640 1.00 18.09 85 VAL A N 1
ATOM 695 C CA . VAL A 1 85 ? 9.992 20.677 22.071 1.00 17.84 85 VAL A CA 1
ATOM 696 C C . VAL A 1 85 ? 10.559 21.875 21.327 1.00 17.15 85 VAL A C 1
ATOM 697 O O . VAL A 1 85 ? 9.915 22.923 21.233 1.00 16.06 85 VAL A O 1
ATOM 701 N N . GLY A 1 86 ? 11.776 21.726 20.816 1.00 16.18 86 GLY A N 1
ATOM 702 C CA . GLY A 1 86 ? 12.378 22.799 20.054 1.00 15.39 86 GLY A CA 1
ATOM 703 C C . GLY A 1 86 ? 11.975 22.547 18.617 1.00 14.85 86 GLY A C 1
ATOM 704 O O . GLY A 1 86 ? 11.687 21.410 18.245 1.00 15.14 86 GLY A O 1
ATOM 705 N N . ALA A 1 87 ? 11.926 23.597 17.809 1.00 14.79 87 ALA A N 1
ATOM 706 C CA . ALA A 1 87 ? 11.550 23.428 16.415 1.00 15.30 87 ALA A CA 1
ATOM 707 C C . ALA A 1 87 ? 12.306 24.390 15.528 1.00 14.95 87 ALA A C 1
ATOM 708 O O . ALA A 1 87 ? 12.751 25.437 15.981 1.00 15.15 87 ALA A O 1
ATOM 710 N N . ILE A 1 88 ? 12.471 24.006 14.265 1.00 14.50 88 ILE A N 1
ATOM 711 C CA . ILE A 1 88 ? 13.104 24.853 13.266 1.00 14.78 88 ILE A CA 1
ATOM 712 C C . ILE A 1 88 ? 11.950 25.141 12.313 1.00 14.77 88 ILE A C 1
ATOM 713 O O . ILE A 1 88 ? 11.460 24.230 11.652 1.00 15.51 88 ILE A O 1
ATOM 718 N N . HIS A 1 89 ? 11.500 26.393 12.263 1.00 14.89 89 HIS A N 1
ATOM 719 C CA . HIS A 1 89 ? 10.380 26.763 11.400 1.00 14.66 89 HIS A CA 1
ATOM 720 C C . HIS A 1 89 ? 10.787 27.106 9.977 1.00 14.79 89 HIS A C 1
ATOM 721 O O . HIS A 1 89 ? 10.014 26.906 9.044 1.00 16.02 89 HIS A O 1
ATOM 728 N N . GLU A 1 90 ? 11.989 27.643 9.820 1.00 14.89 90 GLU A N 1
ATOM 729 C CA . GLU A 1 90 ? 12.479 28.017 8.504 1.00 15.42 90 GLU A CA 1
ATOM 730 C C . GLU A 1 90 ? 13.999 27.995 8.518 1.00 15.24 90 GLU A C 1
ATOM 731 O O . GLU A 1 90 ? 14.617 28.179 9.560 1.00 13.48 90 GLU A O 1
ATOM 737 N N . PHE A 1 91 ? 14.594 27.778 7.352 1.00 14.97 91 PHE A N 1
ATOM 738 C CA . PHE A 1 91 ? 16.043 27.680 7.244 1.00 14.22 91 PHE A CA 1
ATOM 739 C C . PHE A 1 91 ? 16.372 27.840 5.767 1.00 15.47 91 PHE A C 1
ATOM 740 O O . PHE A 1 91 ? 16.053 26.971 4.959 1.00 16.12 91 PHE A O 1
ATOM 748 N N . VAL A 1 92 ? 17.003 28.951 5.408 1.00 14.81 92 VAL A N 1
ATOM 749 C CA . VAL A 1 92 ? 17.307 29.176 4.004 1.00 15.74 92 VAL A CA 1
ATOM 750 C C . VAL A 1 92 ? 18.488 30.111 3.792 1.00 15.68 92 VAL A C 1
ATOM 751 O O . VAL A 1 92 ? 18.712 31.047 4.560 1.00 15.87 92 VAL A O 1
ATOM 755 N N . VAL A 1 93 ? 19.244 29.838 2.739 1.00 16.48 93 VAL A N 1
ATOM 756 C CA . VAL A 1 93 ? 20.404 30.643 2.399 1.00 18.19 93 VAL A CA 1
ATOM 757 C C . VAL A 1 93 ? 20.289 31.088 0.946 1.00 17.86 93 VAL A C 1
ATOM 758 O O . VAL A 1 93 ? 19.863 30.314 0.092 1.00 18.14 93 VAL A O 1
ATOM 762 N N . ASP A 1 94 ? 20.648 32.340 0.680 1.00 19.34 94 ASP A N 1
ATOM 763 C CA . ASP A 1 94 ? 20.612 32.883 -0.675 1.00 23.04 94 ASP A CA 1
ATOM 764 C C . ASP A 1 94 ? 21.289 31.893 -1.616 1.00 23.75 94 ASP A C 1
ATOM 765 O O . ASP A 1 94 ? 22.364 31.378 -1.315 1.00 23.04 94 ASP A O 1
ATOM 770 N N . LYS A 1 95 ? 20.655 31.623 -2.752 1.00 24.72 95 LYS A N 1
ATOM 771 C CA . LYS A 1 95 ? 21.191 30.673 -3.720 1.00 25.91 95 LYS A CA 1
ATOM 772 C C . LYS A 1 95 ? 22.656 30.937 -4.061 1.00 26.53 95 LYS A C 1
ATOM 773 O O . LYS A 1 95 ? 23.460 30.008 -4.143 1.00 24.93 95 LYS A O 1
ATOM 779 N N . LYS A 1 96 ? 22.995 32.206 -4.255 1.00 26.79 96 LYS A N 1
ATOM 780 C CA . LYS A 1 96 ? 24.358 32.590 -4.602 1.00 28.74 96 LYS A CA 1
ATOM 781 C C . LYS A 1 96 ? 25.359 32.321 -3.484 1.00 29.39 96 LYS A C 1
ATOM 782 O O . LYS A 1 96 ? 26.563 32.232 -3.730 1.00 29.84 96 LYS A O 1
ATOM 788 N N . PHE A 1 97 ? 24.862 32.187 -2.259 1.00 27.64 97 PHE A N 1
ATOM 789 C CA . PHE A 1 97 ? 25.730 31.947 -1.112 1.00 27.28 97 PHE A CA 1
ATOM 790 C C . PHE A 1 97 ? 25.685 30.524 -0.576 1.00 26.56 97 PHE A C 1
ATOM 791 O O . PHE A 1 97 ? 26.315 30.222 0.432 1.00 26.79 97 PHE A O 1
ATOM 799 N N . GLN A 1 98 ? 24.944 29.652 -1.250 1.00 26.23 98 GLN A N 1
ATOM 800 C CA . GLN A 1 98 ? 24.835 28.263 -0.821 1.00 26.13 98 GLN A CA 1
ATOM 801 C C . GLN A 1 98 ? 26.106 27.478 -1.128 1.00 27.77 98 GLN A C 1
ATOM 802 O O . GLN A 1 98 ? 26.915 27.886 -1.965 1.00 28.57 98 GLN A O 1
ATOM 808 N N . GLY A 1 99 ? 26.277 26.354 -0.438 1.00 27.65 99 GLY A N 1
ATOM 809 C CA . GLY A 1 99 ? 27.442 25.514 -0.650 1.00 28.94 99 GLY A CA 1
ATOM 810 C C . GLY A 1 99 ? 28.745 26.088 -0.125 1.00 28.92 99 GLY A C 1
ATOM 811 O O . GLY A 1 99 ? 29.822 25.602 -0.476 1.00 30.00 99 GLY A O 1
ATOM 812 N N . LYS A 1 100 ? 28.657 27.113 0.718 1.00 28.04 100 LYS A N 1
ATOM 813 C CA . LYS A 1 100 ? 29.845 27.748 1.280 1.00 27.51 100 LYS A CA 1
ATOM 814 C C . LYS A 1 100 ? 29.935 27.593 2.801 1.00 26.21 100 LYS A C 1
ATOM 815 O O . LYS A 1 100 ? 30.719 28.277 3.457 1.00 26.58 100 LYS A O 1
ATOM 821 N N . GLY A 1 101 ? 29.124 26.701 3.358 1.00 23.89 101 GLY A N 1
ATOM 822 C CA . GLY A 1 101 ? 29.156 26.472 4.793 1.00 22.60 101 GLY A CA 1
ATOM 823 C C . GLY A 1 101 ? 28.325 27.417 5.645 1.00 21.71 101 GLY A C 1
ATOM 824 O O . GLY A 1 101 ? 28.355 27.335 6.871 1.00 20.83 101 GLY A O 1
ATOM 825 N N . ILE A 1 102 ? 27.576 28.312 5.014 1.00 21.07 102 ILE A N 1
ATOM 826 C CA . ILE A 1 102 ? 26.759 29.249 5.775 1.00 19.69 102 ILE A CA 1
ATOM 827 C C . ILE A 1 102 ? 25.611 28.526 6.479 1.00 18.84 102 ILE A C 1
ATOM 828 O O . ILE A 1 102 ? 25.342 28.782 7.653 1.00 16.73 102 ILE A O 1
ATOM 833 N N . GLY A 1 103 ? 24.948 27.619 5.766 1.00 17.58 103 GLY A N 1
ATOM 834 C CA . GLY A 1 103 ? 23.851 26.872 6.360 1.00 17.71 103 GLY A CA 1
ATOM 835 C C . GLY A 1 103 ? 24.324 26.097 7.573 1.00 16.84 103 GLY A C 1
ATOM 836 O O . GLY A 1 103 ? 23.655 26.055 8.606 1.00 14.87 103 GLY A O 1
ATOM 837 N N . ARG A 1 104 ? 25.497 25.481 7.445 1.00 17.20 104 ARG A N 1
ATOM 838 C CA . ARG A 1 104 ? 26.076 24.714 8.534 1.00 17.33 104 ARG A CA 1
ATOM 839 C C . ARG A 1 104 ? 26.241 25.600 9.768 1.00 16.45 104 ARG A C 1
ATOM 840 O O . ARG A 1 104 ? 25.926 25.185 10.878 1.00 16.67 104 ARG A O 1
ATOM 848 N N . LYS A 1 105 ? 26.734 26.821 9.572 1.00 16.17 105 LYS A N 1
ATOM 849 C CA . LYS A 1 105 ? 26.934 27.742 10.692 1.00 17.20 105 LYS A CA 1
ATOM 850 C C . LYS A 1 105 ? 25.615 28.095 11.365 1.00 17.13 105 LYS A C 1
ATOM 851 O O . LYS A 1 105 ? 25.523 28.161 12.594 1.00 16.44 105 LYS A O 1
ATOM 857 N N . LEU A 1 106 ? 24.592 28.319 10.552 1.00 15.46 106 LEU A N 1
ATOM 858 C CA . LEU A 1 106 ? 23.283 28.652 11.086 1.00 16.07 106 LEU A CA 1
ATOM 859 C C . LEU A 1 106 ? 22.697 27.473 11.854 1.00 15.93 106 LEU A C 1
ATOM 860 O O . LEU A 1 106 ? 22.100 27.661 12.910 1.00 15.47 106 LEU A O 1
ATOM 865 N N . LEU A 1 107 ? 22.876 26.257 11.334 1.00 15.23 107 LEU A N 1
ATOM 866 C CA . LEU A 1 107 ? 22.335 25.075 12.001 1.00 14.75 107 LEU A CA 1
ATOM 867 C C . LEU A 1 107 ? 23.024 24.822 13.337 1.00 15.36 107 LEU A C 1
ATOM 868 O O . LEU A 1 107 ? 22.370 24.501 14.331 1.00 15.62 107 LEU A O 1
ATOM 873 N N . ILE A 1 108 ? 24.345 24.970 13.365 1.00 13.74 108 ILE A N 1
ATOM 874 C CA . ILE A 1 108 ? 25.097 24.784 14.600 1.00 14.52 108 ILE A CA 1
ATOM 875 C C . ILE A 1 108 ? 24.627 25.814 15.632 1.00 13.96 108 ILE A C 1
ATOM 876 O O . ILE A 1 108 ? 24.447 25.494 16.806 1.00 14.52 108 ILE A O 1
ATOM 881 N N . THR A 1 109 ? 24.419 27.047 15.180 1.00 14.35 109 THR A N 1
ATOM 882 C CA . THR A 1 109 ? 23.948 28.113 16.055 1.00 16.00 109 THR A CA 1
ATOM 883 C C . THR A 1 109 ? 22.584 27.723 16.614 1.00 15.65 109 THR A C 1
ATOM 884 O O . THR A 1 109 ? 22.307 27.907 17.801 1.00 16.04 109 THR A O 1
ATOM 888 N N . CYS A 1 110 ? 21.736 27.186 15.744 1.00 14.31 110 CYS A N 1
ATOM 889 C CA . CYS A 1 110 ? 20.401 26.752 16.138 1.00 16.43 110 CYS A CA 1
ATOM 890 C C . CYS A 1 110 ? 20.450 25.638 17.182 1.00 16.42 110 CYS A C 1
ATOM 891 O O . CYS A 1 110 ? 19.727 25.674 18.180 1.00 17.04 110 CYS A O 1
ATOM 894 N N . LEU A 1 111 ? 21.303 24.644 16.952 1.00 16.98 111 LEU A N 1
ATOM 895 C CA . LEU A 1 111 ? 21.418 23.529 17.883 1.00 18.63 111 LEU A CA 1
ATOM 896 C C . LEU A 1 111 ? 21.912 23.987 19.249 1.00 19.30 111 LEU A C 1
ATOM 897 O O . LEU A 1 111 ? 21.435 23.506 20.279 1.00 19.00 111 LEU A O 1
ATOM 902 N N . ASP A 1 112 ? 22.857 24.923 19.252 1.00 18.48 112 ASP A N 1
ATOM 903 C CA . ASP A 1 112 ? 23.406 25.456 20.493 1.00 19.42 112 ASP A CA 1
ATOM 904 C C . ASP A 1 112 ? 22.345 26.268 21.234 1.00 18.61 112 ASP A C 1
ATOM 905 O O . ASP A 1 112 ? 22.203 26.161 22.449 1.00 19.12 112 ASP A O 1
ATOM 910 N N . PHE A 1 113 ? 21.598 27.083 20.497 1.00 19.15 113 PHE A N 1
ATOM 911 C CA . PHE A 1 113 ? 20.545 27.895 21.101 1.00 18.01 113 PHE A CA 1
ATOM 912 C C . PHE A 1 113 ? 19.449 27.024 21.721 1.00 18.71 113 PHE A C 1
ATOM 913 O O . PHE A 1 113 ? 19.137 27.156 22.903 1.00 19.03 113 PHE A O 1
ATOM 921 N N . LEU A 1 114 ? 18.868 26.132 20.923 1.00 16.58 114 LEU A N 1
ATOM 922 C CA . LEU A 1 114 ? 17.794 25.269 21.403 1.00 17.58 114 LEU A CA 1
ATOM 923 C C . LEU A 1 114 ? 18.235 24.268 22.468 1.00 19.36 114 LEU A C 1
ATOM 924 O O . LEU A 1 114 ? 17.432 23.851 23.308 1.00 18.97 114 LEU A O 1
ATOM 929 N N . GLY A 1 115 ? 19.510 23.892 22.428 1.00 20.28 115 GLY A N 1
ATOM 930 C CA . GLY A 1 115 ? 20.043 22.941 23.388 1.00 21.71 115 GLY A CA 1
ATOM 931 C C . GLY A 1 115 ? 19.936 23.380 24.836 1.00 22.10 115 GLY A C 1
ATOM 932 O O . GLY A 1 115 ? 19.974 22.549 25.742 1.00 23.31 115 GLY A O 1
ATOM 933 N N . LYS A 1 116 ? 19.804 24.680 25.068 1.00 22.45 116 LYS A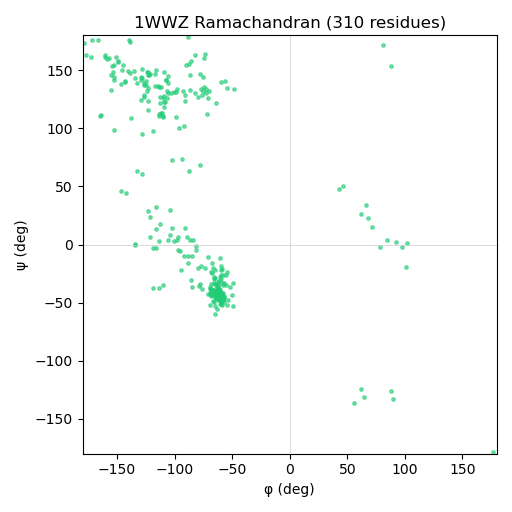 N 1
ATOM 934 C CA . LYS A 1 116 ? 19.690 25.183 26.427 1.00 24.22 116 LYS A CA 1
ATOM 935 C C . LYS A 1 116 ? 18.280 25.006 26.969 1.00 24.18 116 LYS A C 1
ATOM 936 O O . LYS A 1 116 ? 18.069 24.996 28.183 1.00 25.34 116 LYS A O 1
ATOM 942 N N . TYR A 1 117 ? 17.321 24.849 26.064 1.00 23.16 117 TYR A N 1
ATOM 943 C CA . TYR A 1 117 ? 15.919 24.729 26.447 1.00 22.36 117 TYR A CA 1
ATOM 944 C C . TYR A 1 117 ? 15.234 23.393 26.192 1.00 22.54 117 TYR A C 1
ATOM 945 O O . TYR A 1 117 ? 14.404 22.955 26.989 1.00 23.61 117 TYR A O 1
ATOM 954 N N . ASN A 1 118 ? 15.567 22.749 25.080 1.00 22.93 118 ASN A N 1
ATOM 955 C CA . ASN A 1 118 ? 14.906 21.499 24.721 1.00 21.84 118 ASN A CA 1
ATOM 956 C C . ASN A 1 118 ? 15.830 20.302 24.554 1.00 22.72 118 ASN A C 1
ATOM 957 O O . ASN A 1 118 ? 16.967 20.447 24.116 1.00 23.62 118 ASN A O 1
ATOM 962 N N . ASP A 1 119 ? 15.328 19.118 24.896 1.00 23.36 119 ASP A N 1
ATOM 963 C CA . ASP A 1 119 ? 16.101 17.888 24.751 1.00 24.71 119 ASP A CA 1
ATOM 964 C C . ASP A 1 119 ? 15.693 17.220 23.444 1.00 24.55 119 ASP A C 1
ATOM 965 O O . ASP A 1 119 ? 16.148 16.123 23.120 1.00 25.56 119 ASP A O 1
ATOM 970 N N . THR A 1 120 ? 14.825 17.898 22.699 1.00 22.88 120 THR A N 1
ATOM 971 C CA . THR A 1 120 ? 14.330 17.384 21.431 1.00 22.28 120 THR A CA 1
ATOM 972 C C . THR A 1 120 ? 14.083 18.531 20.457 1.00 21.27 120 THR A C 1
ATOM 973 O O . THR A 1 120 ? 13.577 19.582 20.847 1.00 19.43 120 THR A O 1
ATOM 977 N N . ILE A 1 121 ? 14.457 18.329 19.197 1.00 19.12 121 ILE A N 1
ATOM 978 C CA . ILE A 1 121 ? 14.242 19.338 18.166 1.00 19.15 121 ILE A CA 1
ATOM 979 C C . ILE A 1 121 ? 13.493 18.676 17.017 1.00 18.07 121 ILE A C 1
ATOM 980 O O . ILE A 1 121 ? 13.913 17.643 16.498 1.00 17.78 121 ILE A O 1
ATOM 985 N N . GLU A 1 122 ? 12.377 19.282 16.629 1.00 16.84 122 GLU A N 1
ATOM 986 C CA . GLU A 1 122 ? 11.531 18.750 15.568 1.00 15.91 122 GLU A CA 1
ATOM 987 C C . GLU A 1 122 ? 11.463 19.687 14.363 1.00 16.25 122 GLU A C 1
ATOM 988 O O . GLU A 1 122 ? 11.583 20.905 14.504 1.00 15.36 122 GLU A O 1
ATOM 994 N N . LEU A 1 123 ? 11.280 19.112 13.178 1.00 15.44 123 LEU A N 1
ATOM 995 C CA . LEU A 1 123 ? 11.173 19.907 11.959 1.00 15.82 123 LEU A CA 1
ATOM 996 C C . LEU A 1 123 ? 10.473 19.124 10.861 1.00 16.01 123 LEU A C 1
ATOM 997 O O . LEU A 1 123 ? 10.385 17.896 10.914 1.00 16.71 123 LEU A O 1
ATOM 1002 N N . TRP A 1 124 ? 9.958 19.853 9.878 1.00 16.23 124 TRP A N 1
ATOM 1003 C CA . TRP A 1 124 ? 9.296 19.254 8.731 1.00 17.32 124 TRP A CA 1
ATOM 1004 C C . TRP A 1 124 ? 10.024 19.755 7.493 1.00 17.35 124 TRP A C 1
ATOM 1005 O O . TRP A 1 124 ? 10.322 20.947 7.373 1.00 18.02 124 TRP A O 1
ATOM 1016 N N . VAL A 1 125 ? 10.318 18.840 6.579 1.00 16.55 125 VAL A N 1
ATOM 1017 C CA . VAL A 1 125 ? 11.026 19.190 5.360 1.00 17.58 125 VAL A CA 1
ATOM 1018 C C . VAL A 1 125 ? 10.364 18.513 4.165 1.00 17.07 125 VAL A C 1
ATOM 1019 O O . VAL A 1 125 ? 9.786 17.433 4.298 1.00 17.49 125 VAL A O 1
ATOM 1023 N N . GLY A 1 126 ? 10.433 19.165 3.007 1.00 18.10 126 GLY A N 1
ATOM 1024 C CA . GLY A 1 126 ? 9.837 18.610 1.802 1.00 19.48 126 GLY A CA 1
ATOM 1025 C C . GLY A 1 126 ? 10.426 17.261 1.438 1.00 19.48 126 GLY A C 1
ATOM 1026 O O . GLY A 1 126 ? 11.635 17.061 1.538 1.00 20.38 126 GLY A O 1
ATOM 1027 N N . GLU A 1 127 ? 9.571 16.339 1.001 1.00 20.94 127 GLU A N 1
ATOM 1028 C CA . GLU A 1 127 ? 10.002 14.990 0.647 1.00 22.10 127 GLU A CA 1
ATOM 1029 C C . GLU A 1 127 ? 11.042 14.921 -0.473 1.00 22.41 127 GLU A C 1
ATOM 1030 O O . GLU A 1 127 ? 11.862 14.006 -0.504 1.00 23.11 127 GLU A O 1
ATOM 1036 N N . LYS A 1 128 ? 11.018 15.888 -1.384 1.00 21.85 128 LYS A N 1
ATOM 1037 C CA . LYS A 1 128 ? 11.975 15.905 -2.488 1.00 23.07 128 LYS A CA 1
ATOM 1038 C C . LYS A 1 128 ? 13.261 16.636 -2.111 1.00 22.23 128 LYS A C 1
ATOM 1039 O O . LYS A 1 128 ? 14.247 16.590 -2.841 1.00 22.75 128 LYS A O 1
ATOM 1045 N N . ASN A 1 129 ? 13.253 17.298 -0.959 1.00 21.33 129 ASN A N 1
ATOM 1046 C CA . ASN A 1 129 ? 14.409 18.067 -0.501 1.00 21.01 129 ASN A CA 1
ATOM 1047 C C . ASN A 1 129 ? 15.515 17.185 0.084 1.00 21.33 129 ASN A C 1
ATOM 1048 O O . ASN A 1 129 ? 15.791 17.234 1.285 1.00 20.06 129 ASN A O 1
ATOM 1053 N N . TYR A 1 130 ? 16.162 16.390 -0.766 1.00 20.40 130 TYR A N 1
ATOM 1054 C CA . TYR A 1 130 ? 17.220 15.492 -0.312 1.00 20.03 130 TYR A CA 1
ATOM 1055 C C . TYR A 1 130 ? 18.442 16.224 0.235 1.00 20.27 130 TYR A C 1
ATOM 1056 O O . TYR A 1 130 ? 19.151 15.702 1.097 1.00 20.42 130 TYR A O 1
ATOM 1065 N N . GLY A 1 131 ? 18.682 17.433 -0.263 1.00 19.86 131 GLY A N 1
ATOM 1066 C CA . GLY A 1 131 ? 19.820 18.212 0.191 1.00 20.53 131 GLY A CA 1
ATOM 1067 C C . GLY A 1 131 ? 19.702 18.614 1.647 1.00 19.72 131 GLY A C 1
ATOM 1068 O O . GLY A 1 131 ? 20.633 18.431 2.433 1.00 20.49 131 GLY A O 1
ATOM 1069 N N . ALA A 1 132 ? 18.551 19.166 2.010 1.00 19.56 132 ALA A N 1
ATOM 1070 C CA . ALA A 1 132 ? 18.323 19.584 3.387 1.00 19.68 132 ALA A CA 1
ATOM 1071 C C . ALA A 1 132 ? 18.306 18.364 4.303 1.00 19.38 132 ALA A C 1
ATOM 1072 O O . ALA A 1 132 ? 18.887 18.385 5.388 1.00 18.87 132 ALA A O 1
ATOM 1074 N N . MET A 1 133 ? 17.644 17.296 3.869 1.00 20.23 133 MET A N 1
ATOM 1075 C CA . MET A 1 133 ? 17.580 16.096 4.689 1.00 21.26 133 MET A CA 1
ATOM 1076 C C . MET A 1 133 ? 18.965 15.499 4.918 1.00 20.93 133 MET A C 1
ATOM 1077 O O . MET A 1 133 ? 19.238 14.958 5.989 1.00 20.25 133 MET A O 1
ATOM 1082 N N . ASN A 1 134 ? 19.840 15.597 3.918 1.00 21.97 134 ASN A N 1
ATOM 1083 C CA . ASN A 1 134 ? 21.200 15.077 4.069 1.00 22.44 134 ASN A CA 1
ATOM 1084 C C . ASN A 1 134 ? 21.911 15.872 5.158 1.00 22.38 134 ASN A C 1
ATOM 1085 O O . ASN A 1 134 ? 22.565 15.303 6.032 1.00 21.90 134 ASN A O 1
ATOM 1090 N N . LEU A 1 135 ? 21.775 17.194 5.107 1.00 21.84 135 LEU A N 1
ATOM 1091 C CA . LEU A 1 135 ? 22.399 18.053 6.104 1.00 20.72 135 LEU A CA 1
ATOM 1092 C C . LEU A 1 135 ? 21.866 17.724 7.498 1.00 19.17 135 LEU A C 1
ATOM 1093 O O . LEU A 1 135 ? 22.634 17.566 8.446 1.00 19.10 135 LEU A O 1
ATOM 1098 N N . TYR A 1 136 ? 20.548 17.617 7.630 1.00 17.82 136 TYR A N 1
ATOM 1099 C CA . TYR A 1 136 ? 19.966 17.309 8.933 1.00 17.36 136 TYR A CA 1
ATOM 1100 C C . TYR A 1 136 ? 2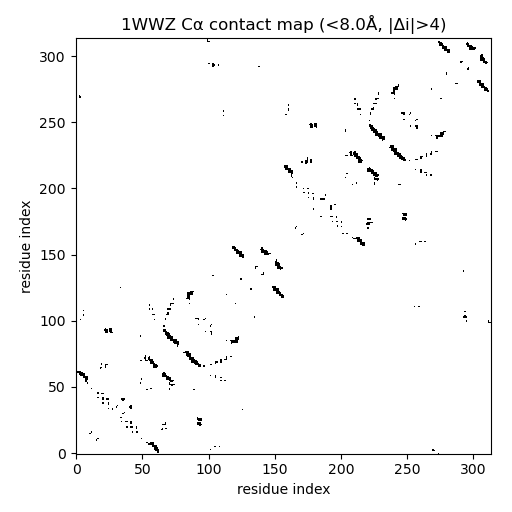0.439 15.969 9.508 1.00 17.78 136 TYR A C 1
ATOM 1101 O O . TYR A 1 136 ? 20.721 15.867 10.704 1.00 17.23 136 TYR A O 1
ATOM 1110 N N . GLU A 1 137 ? 20.521 14.942 8.666 1.00 20.24 137 GLU A N 1
ATOM 1111 C CA . GLU A 1 137 ? 20.953 13.628 9.136 1.00 21.71 137 GLU A CA 1
ATOM 1112 C C . GLU A 1 137 ? 22.405 13.654 9.614 1.00 22.97 137 GLU A C 1
ATOM 1113 O O . GLU A 1 137 ? 22.772 12.950 10.555 1.00 22.67 137 GLU A O 1
ATOM 1119 N N . LYS A 1 138 ? 23.225 14.473 8.967 1.00 23.82 138 LYS A N 1
ATOM 1120 C CA . LYS A 1 138 ? 24.628 14.598 9.347 1.00 24.08 138 LYS A CA 1
ATOM 1121 C C . LYS A 1 138 ? 24.749 15.181 10.746 1.00 24.45 138 LYS A C 1
ATOM 1122 O O . LYS A 1 138 ? 25.766 15.009 11.421 1.00 23.68 138 LYS A O 1
ATOM 1128 N N . PHE A 1 139 ? 23.704 15.879 11.176 1.00 22.38 139 PHE A N 1
ATOM 1129 C CA . PHE A 1 139 ? 23.697 16.487 12.493 1.00 22.22 139 PHE A CA 1
ATOM 1130 C C . PHE A 1 139 ? 22.874 15.710 13.507 1.00 22.23 139 PHE A C 1
ATOM 1131 O O . PHE A 1 139 ? 22.556 16.218 14.580 1.00 23.42 139 PHE A O 1
ATOM 1139 N N . GLY A 1 140 ? 22.527 14.475 13.164 1.00 22.95 140 GLY A N 1
ATOM 1140 C CA . GLY A 1 140 ? 21.782 13.649 14.094 1.00 21.81 140 GLY A CA 1
ATOM 1141 C C . GLY A 1 140 ? 20.278 13.568 13.952 1.00 21.76 140 GLY A C 1
ATOM 1142 O O . GLY A 1 140 ? 19.640 12.851 14.721 1.00 22.56 140 GLY A O 1
ATOM 1143 N N . PHE A 1 141 ? 19.699 14.296 13.002 1.00 20.58 141 PHE A N 1
ATOM 1144 C CA . PHE A 1 141 ? 18.253 14.248 12.811 1.00 20.63 141 PHE A CA 1
ATOM 1145 C C . PHE A 1 141 ? 17.878 12.941 12.125 1.00 22.04 141 PHE A C 1
ATOM 1146 O O . PHE A 1 141 ? 18.620 12.439 11.281 1.00 22.75 141 PHE A O 1
ATOM 1154 N N . LYS A 1 142 ? 16.726 12.394 12.498 1.00 21.49 142 LYS A N 1
ATOM 1155 C CA . LYS A 1 142 ? 16.240 11.151 11.915 1.00 23.87 142 LYS A CA 1
ATOM 1156 C C . LYS A 1 142 ? 14.805 11.332 11.428 1.00 23.56 142 LYS A C 1
ATOM 1157 O O . LYS A 1 142 ? 14.016 12.045 12.048 1.00 21.88 142 LYS A O 1
ATOM 1163 N N . LYS A 1 143 ? 14.476 10.698 10.308 1.00 25.00 143 LYS A N 1
ATOM 1164 C CA . LYS A 1 143 ? 13.128 10.779 9.762 1.00 25.72 143 LYS A CA 1
ATOM 1165 C C . LYS A 1 143 ? 12.245 9.932 10.666 1.00 26.90 143 LYS A C 1
ATOM 1166 O O . LYS A 1 143 ? 12.615 8.814 11.020 1.00 27.08 143 LYS A O 1
ATOM 1172 N N . VAL A 1 144 ? 11.083 10.453 11.045 1.00 26.36 144 VAL A N 1
ATOM 1173 C CA . VAL A 1 144 ? 10.206 9.706 11.935 1.00 28.15 144 VAL A CA 1
ATOM 1174 C C . VAL A 1 144 ? 8.738 9.678 11.533 1.00 28.40 144 VAL A C 1
ATOM 1175 O O . VAL A 1 144 ? 7.917 9.071 12.218 1.00 29.72 144 VAL A O 1
ATOM 1179 N N . GLY A 1 145 ? 8.404 10.325 10.425 1.00 28.32 145 GLY A N 1
ATOM 1180 C CA . GLY A 1 145 ? 7.021 10.335 9.988 1.00 27.75 145 GLY A CA 1
ATOM 1181 C C . GLY A 1 145 ? 6.818 11.182 8.755 1.00 27.28 145 GLY A C 1
ATOM 1182 O O . GLY A 1 145 ? 7.765 11.752 8.221 1.00 25.13 145 GLY A O 1
ATOM 1183 N N . LYS A 1 146 ? 5.575 11.266 8.299 1.00 27.78 146 LYS A N 1
ATOM 1184 C CA . LYS A 1 146 ? 5.259 12.049 7.116 1.00 29.60 146 LYS A CA 1
ATOM 1185 C C . LYS A 1 146 ? 3.838 12.582 7.169 1.00 29.22 146 LYS A C 1
ATOM 1186 O O . LYS A 1 146 ? 2.997 12.094 7.926 1.00 30.15 146 LYS A O 1
ATOM 1192 N N . SER A 1 147 ? 3.589 13.594 6.352 1.00 28.47 147 SER A N 1
ATOM 1193 C CA . SER A 1 147 ? 2.281 14.218 6.245 1.00 27.51 147 SER A CA 1
ATOM 1194 C C . SER A 1 147 ? 2.214 14.789 4.841 1.00 26.61 147 SER A C 1
ATOM 1195 O O . SER A 1 147 ? 2.743 15.867 4.576 1.00 24.67 147 SER A O 1
ATOM 1198 N N . GLY A 1 148 ? 1.573 14.056 3.939 1.00 26.88 148 GLY A N 1
ATOM 1199 C CA . GLY A 1 148 ? 1.479 14.519 2.569 1.00 26.03 148 GLY A CA 1
ATOM 1200 C C . GLY A 1 148 ? 2.862 14.636 1.955 1.00 25.42 148 GLY A C 1
ATOM 1201 O O . GLY A 1 148 ? 3.631 13.674 1.950 1.00 27.06 148 GLY A O 1
ATOM 1202 N N . ILE A 1 149 ? 3.188 15.818 1.448 1.00 25.28 149 ILE A N 1
ATOM 1203 C CA . ILE A 1 149 ? 4.485 16.046 0.824 1.00 23.82 149 ILE A CA 1
ATOM 1204 C C . ILE A 1 149 ? 5.562 16.385 1.856 1.00 23.53 149 ILE A C 1
ATOM 1205 O O . ILE A 1 149 ? 6.709 16.668 1.497 1.00 23.44 149 ILE A O 1
ATOM 1210 N N . TRP A 1 150 ? 5.198 16.338 3.135 1.00 22.22 150 TRP A N 1
ATOM 1211 C CA . TRP A 1 150 ? 6.139 16.679 4.201 1.00 21.42 150 TRP A CA 1
ATOM 1212 C C . TRP A 1 150 ? 6.655 15.512 5.036 1.00 20.82 150 TRP A C 1
ATOM 1213 O O . TRP A 1 150 ? 5.914 14.585 5.364 1.00 21.95 150 TRP A O 1
ATOM 1224 N N . VAL A 1 151 ? 7.937 15.587 5.386 1.00 20.10 151 VAL A N 1
ATOM 1225 C CA . VAL A 1 151 ? 8.602 14.575 6.203 1.00 19.25 151 VAL A CA 1
ATOM 1226 C C . VAL A 1 151 ? 8.989 15.187 7.552 1.00 19.54 151 VAL A C 1
ATOM 1227 O O . VAL A 1 151 ? 9.501 16.304 7.603 1.00 19.82 151 VAL A O 1
ATOM 1231 N N . ARG A 1 152 ? 8.736 14.463 8.640 1.00 18.18 152 ARG A N 1
ATOM 1232 C CA . ARG A 1 152 ? 9.075 14.958 9.972 1.00 18.10 152 ARG A CA 1
ATOM 1233 C C . ARG A 1 152 ? 10.391 14.357 10.446 1.00 18.34 152 ARG A C 1
ATOM 1234 O O . ARG A 1 152 ? 10.605 13.143 10.361 1.00 19.03 152 ARG A O 1
ATOM 1242 N N . MET A 1 153 ? 11.278 15.216 10.932 1.00 17.70 153 MET A N 1
ATOM 1243 C CA . MET A 1 153 ? 12.568 14.772 11.434 1.00 18.03 153 MET A CA 1
ATOM 1244 C C . MET A 1 153 ? 12.732 15.231 12.868 1.00 19.29 153 MET A C 1
ATOM 1245 O O . MET A 1 153 ? 12.218 16.280 13.260 1.00 17.55 153 MET A O 1
ATOM 1250 N N . ILE A 1 154 ? 13.455 14.444 13.651 1.00 19.81 154 ILE A N 1
ATOM 1251 C CA . ILE A 1 154 ? 13.644 14.770 15.052 1.00 21.86 154 ILE A CA 1
ATOM 1252 C C . ILE A 1 154 ? 15.067 14.466 15.504 1.00 21.75 154 ILE A C 1
ATOM 1253 O O . ILE A 1 154 ? 15.717 13.563 14.974 1.00 20.60 154 ILE A O 1
ATOM 1258 N N . LYS A 1 155 ? 15.550 15.245 16.465 1.00 21.26 155 LYS A N 1
ATOM 1259 C CA . LYS A 1 155 ? 16.840 15.031 17.094 1.00 23.02 155 LYS A CA 1
ATOM 1260 C C . LYS A 1 155 ? 16.708 15.027 18.616 1.00 23.73 155 LYS A C 1
ATOM 1261 O O . LYS A 1 155 ? 16.185 15.942 19.240 1.00 23.05 155 LYS A O 1
ATOM 1267 N N . ARG A 1 156 ? 17.176 13.922 19.221 1.00 24.78 156 ARG A N 1
ATOM 1268 C CA . ARG A 1 156 ? 17.035 13.798 20.663 1.00 28.24 156 ARG A CA 1
ATOM 1269 C C . ARG A 1 156 ? 18.387 13.935 21.366 1.00 30.48 156 ARG A C 1
ATOM 1270 O O . ARG A 1 156 ? 19.438 13.612 20.822 1.00 29.43 156 ARG A O 1
ATOM 1278 N N . GLN A 1 157 ? 18.343 14.488 22.596 1.00 33.78 157 GLN A N 1
ATOM 1279 C CA . GLN A 1 157 ? 19.574 14.634 23.370 1.00 37.30 157 GLN A CA 1
ATOM 1280 C C . GLN A 1 157 ? 20.057 13.279 23.902 1.00 38.71 157 GLN A C 1
ATOM 1281 O O . GLN A 1 157 ? 21.170 12.835 23.641 1.00 40.86 157 GLN A O 1
ATOM 1287 N N . GLU B 1 3 ? 25.648 27.309 35.426 1.00 40.71 3 GLU B N 1
ATOM 1288 C CA . GLU B 1 3 ? 25.601 27.279 33.934 1.00 40.39 3 GLU B CA 1
ATOM 1289 C C . GLU B 1 3 ? 27.016 27.387 33.373 1.00 39.02 3 GLU B C 1
ATOM 1290 O O . GLU B 1 3 ? 27.958 27.721 34.094 1.00 39.16 3 GLU B O 1
ATOM 1296 N N . ILE B 1 4 ? 27.156 27.122 32.079 1.00 36.53 4 ILE B N 1
ATOM 1297 C CA . ILE B 1 4 ? 28.456 27.185 31.427 1.00 34.81 4 ILE B CA 1
ATOM 1298 C C . ILE B 1 4 ? 28.780 28.593 30.938 1.00 32.26 4 ILE B C 1
ATOM 1299 O O . ILE B 1 4 ? 27.952 29.251 30.309 1.00 32.24 4 ILE B O 1
ATOM 1304 N N . LYS B 1 5 ? 29.995 29.043 31.230 1.00 29.45 5 LYS B N 1
ATOM 1305 C CA . LYS B 1 5 ? 30.453 30.361 30.815 1.00 27.65 5 LYS B CA 1
ATOM 1306 C C . LYS B 1 5 ? 31.736 30.224 30.004 1.00 26.13 5 LYS B C 1
ATOM 1307 O O . LYS B 1 5 ? 32.658 29.514 30.407 1.00 25.00 5 LYS B O 1
ATOM 1313 N N . ILE B 1 6 ? 31.784 30.898 28.859 1.00 24.80 6 ILE B N 1
ATOM 1314 C CA . ILE B 1 6 ? 32.965 30.876 28.004 1.00 23.14 6 ILE B CA 1
ATOM 1315 C C . ILE B 1 6 ? 33.611 32.254 28.080 1.00 23.48 6 ILE B C 1
ATOM 1316 O O . ILE B 1 6 ? 32.943 33.269 27.883 1.00 22.67 6 ILE B O 1
ATOM 1321 N N . GLU B 1 7 ? 34.905 32.297 28.374 1.00 21.55 7 GLU B N 1
ATOM 1322 C CA . GLU B 1 7 ? 35.600 33.573 28.451 1.00 22.60 7 GLU B CA 1
ATOM 1323 C C . GLU B 1 7 ? 37.060 33.434 28.050 1.00 22.50 7 GLU B C 1
ATOM 1324 O O . GLU B 1 7 ? 37.625 32.338 28.094 1.00 21.62 7 GLU B O 1
ATOM 1330 N N . LYS B 1 8 ? 37.666 34.540 27.632 1.00 20.88 8 LYS B N 1
ATOM 1331 C CA . LYS B 1 8 ? 39.072 34.509 27.264 1.00 20.63 8 LYS B CA 1
ATOM 1332 C C . LYS B 1 8 ? 39.860 34.484 28.571 1.00 19.84 8 LYS B C 1
ATOM 1333 O O . LYS B 1 8 ? 39.557 35.236 29.501 1.00 19.51 8 LYS B O 1
ATOM 1339 N N . LEU B 1 9 ? 40.847 33.598 28.655 1.00 17.40 9 LEU B N 1
ATOM 1340 C CA . LEU B 1 9 ? 41.676 33.502 29.851 1.00 17.46 9 LEU B CA 1
ATOM 1341 C C . LEU B 1 9 ? 42.545 34.752 29.856 1.00 17.95 9 LEU B C 1
ATOM 1342 O O . LEU B 1 9 ? 43.229 35.039 28.877 1.00 17.85 9 LEU B O 1
ATOM 1347 N N . LYS B 1 10 ? 42.509 35.501 30.952 1.00 18.19 10 LYS B N 1
ATOM 1348 C CA . LYS B 1 10 ? 43.279 36.735 31.040 1.00 21.76 10 LYS B CA 1
ATOM 1349 C C . LYS B 1 10 ? 44.649 36.602 31.681 1.00 19.82 10 LYS B C 1
ATOM 1350 O O . LYS B 1 10 ? 45.527 37.428 31.446 1.00 20.89 10 LYS B O 1
ATOM 1356 N N . LYS B 1 11 ? 44.844 35.558 32.476 1.00 19.29 11 LYS B N 1
ATOM 1357 C CA . LYS B 1 11 ? 46.120 35.374 33.150 1.00 19.12 11 LYS B CA 1
ATOM 1358 C C . LYS B 1 11 ? 46.362 33.910 33.485 1.00 18.69 11 LYS B C 1
ATOM 1359 O O . LYS B 1 11 ? 45.477 33.226 33.998 1.00 19.35 11 LYS B O 1
ATOM 1365 N N . LEU B 1 12 ? 47.557 33.423 33.179 1.00 18.15 12 LEU B N 1
ATOM 1366 C CA . LEU B 1 12 ? 47.875 32.043 33.487 1.00 17.03 12 LEU B CA 1
ATOM 1367 C C . LEU B 1 12 ? 48.561 31.999 34.848 1.00 19.02 12 LEU B C 1
ATOM 1368 O O . LEU B 1 12 ? 49.775 31.815 34.945 1.00 17.70 12 LEU B O 1
ATOM 1373 N N . ASP B 1 13 ? 47.771 32.200 35.899 1.00 19.53 13 ASP B N 1
ATOM 1374 C CA . ASP B 1 13 ? 48.299 32.164 37.257 1.00 22.49 13 ASP B CA 1
ATOM 1375 C C . ASP B 1 13 ? 48.252 30.740 37.776 1.00 22.13 13 ASP B C 1
ATOM 1376 O O . ASP B 1 13 ? 47.797 29.835 37.082 1.00 21.14 13 ASP B O 1
ATOM 1381 N N . LYS B 1 14 ? 48.731 30.541 38.996 1.00 23.10 14 LYS B N 1
ATOM 1382 C CA . LYS B 1 14 ? 48.756 29.210 39.583 1.00 23.06 14 LYS B CA 1
ATOM 1383 C C . LYS B 1 14 ? 47.397 28.515 39.580 1.00 21.97 14 LYS B C 1
ATOM 1384 O O . LYS B 1 14 ? 47.291 27.354 39.183 1.00 22.81 14 LYS B O 1
ATOM 1390 N N . LYS B 1 15 ? 46.360 29.218 40.021 1.00 21.98 15 LYS B N 1
ATOM 1391 C CA . LYS B 1 15 ? 45.026 28.632 40.078 1.00 22.63 15 LYS B CA 1
ATOM 1392 C C . LYS B 1 15 ? 44.536 28.170 38.710 1.00 20.92 15 LYS B C 1
ATOM 1393 O O . LYS B 1 15 ? 44.097 27.031 38.556 1.00 21.30 15 LYS B O 1
ATOM 1399 N N . ALA B 1 16 ? 44.617 29.049 37.717 1.00 19.47 16 ALA B N 1
ATOM 1400 C CA . ALA B 1 16 ? 44.163 28.699 36.376 1.00 18.28 16 ALA B CA 1
ATOM 1401 C C . ALA B 1 16 ? 45.004 27.569 35.791 1.00 16.37 16 ALA B C 1
ATOM 1402 O O . ALA B 1 16 ? 44.469 26.630 35.194 1.00 17.85 16 ALA B O 1
ATOM 1404 N N . LEU B 1 17 ? 46.317 27.648 35.973 1.00 15.82 17 LEU B N 1
ATOM 1405 C CA . LEU B 1 17 ? 47.201 26.622 35.437 1.00 15.76 17 LEU B CA 1
ATOM 1406 C C . LEU B 1 17 ? 46.876 25.234 35.988 1.00 16.35 17 LEU B C 1
ATOM 1407 O O . LEU B 1 17 ? 46.779 24.268 35.230 1.00 15.25 17 LEU B O 1
ATOM 1412 N N . ASN B 1 18 ? 46.703 25.119 37.302 1.00 17.72 18 ASN B N 1
ATOM 1413 C CA . ASN B 1 18 ? 46.386 23.810 37.868 1.00 18.80 18 ASN B CA 1
ATOM 1414 C C . ASN B 1 18 ? 45.019 23.309 37.423 1.00 17.07 18 ASN B C 1
ATOM 1415 O O . ASN B 1 18 ? 44.819 22.104 37.249 1.00 18.37 18 ASN B O 1
ATOM 1420 N N . GLU B 1 19 ? 44.077 24.225 37.226 1.00 16.90 19 GLU B N 1
ATOM 1421 C CA . GLU B 1 19 ? 42.754 23.828 36.768 1.00 16.10 19 GLU B CA 1
ATOM 1422 C C . GLU B 1 19 ? 42.848 23.343 35.328 1.00 14.47 19 GLU B C 1
ATOM 1423 O O . GLU B 1 19 ? 42.166 22.398 34.941 1.00 15.87 19 GLU B O 1
ATOM 1429 N N . LEU B 1 20 ? 43.705 23.986 34.540 1.00 14.69 20 LEU B N 1
ATOM 1430 C CA . LEU B 1 20 ? 43.891 23.598 33.147 1.00 14.48 20 LEU B CA 1
ATOM 1431 C C . LEU B 1 20 ? 44.575 22.235 33.068 1.00 13.68 20 LEU B C 1
ATOM 1432 O O . LEU B 1 20 ? 44.239 21.409 32.218 1.00 12.40 20 LEU B O 1
ATOM 1437 N N . ILE B 1 21 ? 45.541 22.007 33.951 1.00 14.52 21 ILE B N 1
ATOM 1438 C CA . ILE B 1 21 ? 46.240 20.729 33.979 1.00 14.56 21 ILE B CA 1
ATOM 1439 C C . ILE B 1 21 ? 45.235 19.640 34.364 1.00 14.39 21 ILE B C 1
ATOM 1440 O O . ILE B 1 21 ? 45.233 18.554 33.786 1.00 15.44 21 ILE B O 1
ATOM 1445 N N . ASP B 1 22 ? 44.368 19.937 35.329 1.00 16.37 22 ASP B N 1
ATOM 1446 C CA . ASP B 1 22 ? 43.361 18.961 35.746 1.00 16.61 22 ASP B CA 1
ATOM 1447 C C . ASP B 1 22 ? 42.491 18.562 34.561 1.00 16.38 22 ASP B C 1
ATOM 1448 O O . ASP B 1 22 ? 42.230 17.377 34.341 1.00 14.59 22 ASP B O 1
ATOM 1453 N N . VAL B 1 23 ? 42.035 19.558 33.805 1.00 15.23 23 VAL B N 1
ATOM 1454 C CA . VAL B 1 23 ? 41.200 19.311 32.636 1.00 14.95 23 VAL B CA 1
ATOM 1455 C C . VAL B 1 23 ? 41.958 18.494 31.599 1.00 13.09 23 VAL B C 1
ATOM 1456 O O . VAL B 1 23 ? 41.438 17.516 31.066 1.00 14.62 23 VAL B O 1
ATOM 1460 N N . TYR B 1 24 ? 43.189 18.906 31.310 1.00 13.08 24 TYR B N 1
ATOM 1461 C CA . TYR B 1 24 ? 43.999 18.208 30.318 1.00 13.24 24 TYR B CA 1
ATOM 1462 C C . TYR B 1 24 ? 44.220 16.748 30.708 1.00 14.61 24 TYR B C 1
ATOM 1463 O O . TYR B 1 24 ? 44.065 15.842 29.883 1.00 14.72 24 TYR B O 1
ATOM 1472 N N . MET B 1 25 ? 44.599 16.534 31.964 1.00 15.15 25 MET B N 1
ATOM 1473 C CA . MET B 1 25 ? 44.860 15.190 32.470 1.00 16.27 25 MET B CA 1
ATOM 1474 C C . MET B 1 25 ? 43.617 14.319 32.376 1.00 16.64 25 MET B C 1
ATOM 1475 O O . MET B 1 25 ? 43.698 13.137 32.037 1.00 17.04 25 MET B O 1
ATOM 1480 N N . SER B 1 26 ? 42.464 14.908 32.671 1.00 15.92 26 SER B N 1
ATOM 1481 C CA . SER B 1 26 ? 41.207 14.176 32.598 1.00 16.47 26 SER B CA 1
ATOM 1482 C C . SER B 1 26 ? 40.909 13.765 31.158 1.00 16.58 26 SER B C 1
ATOM 1483 O O . SER B 1 26 ? 40.671 12.591 30.863 1.00 16.23 26 SER B O 1
ATOM 1486 N N . GLY B 1 27 ? 40.932 14.744 30.259 1.00 14.56 27 GLY B N 1
ATOM 1487 C CA . GLY B 1 27 ? 40.640 14.479 28.864 1.00 14.99 27 GLY B CA 1
ATOM 1488 C C . GLY B 1 27 ? 41.587 13.524 28.170 1.00 15.26 27 GLY B C 1
ATOM 1489 O O . GLY B 1 27 ? 41.180 12.795 27.269 1.00 15.79 27 GLY B O 1
ATOM 1490 N N . TYR B 1 28 ? 42.850 13.532 28.575 1.00 15.83 28 TYR B N 1
ATOM 1491 C CA . TYR B 1 28 ? 43.832 12.658 27.956 1.00 17.46 28 TYR B CA 1
ATOM 1492 C C . TYR B 1 28 ? 44.182 11.467 28.835 1.00 19.30 28 TYR B C 1
ATOM 1493 O O . TYR B 1 28 ? 45.294 10.947 28.806 1.00 19.08 28 TYR B O 1
ATOM 1502 N N . GLU B 1 29 ? 43.201 11.057 29.629 1.00 20.85 29 GLU B N 1
ATOM 1503 C CA . GLU B 1 29 ? 43.308 9.900 30.506 1.00 23.79 29 GLU B CA 1
ATOM 1504 C C . GLU B 1 29 ? 44.599 9.707 31.303 1.00 23.22 29 GLU B C 1
ATOM 1505 O O . GLU B 1 29 ? 45.173 8.616 31.335 1.00 23.75 29 GLU B O 1
ATOM 1511 N N . GLY B 1 30 ? 45.044 10.775 31.954 1.00 20.03 30 GLY B N 1
ATOM 1512 C CA . GLY B 1 30 ? 46.216 10.699 32.806 1.00 19.32 30 GLY B CA 1
ATOM 1513 C C . GLY B 1 30 ? 47.632 10.688 32.268 1.00 19.46 30 GLY B C 1
ATOM 1514 O O . GLY B 1 30 ? 48.559 10.665 33.075 1.00 19.19 30 GLY B O 1
ATOM 1515 N N . LEU B 1 31 ? 47.825 10.708 30.951 1.00 18.61 31 LEU B N 1
ATOM 1516 C CA . LEU B 1 31 ? 49.177 10.694 30.379 1.00 18.97 31 LEU B CA 1
ATOM 1517 C C . LEU B 1 31 ? 50.013 9.631 31.087 1.00 19.56 31 LEU B C 1
ATOM 1518 O O . LEU B 1 31 ? 51.135 9.897 31.529 1.00 18.97 31 LEU B O 1
ATOM 1523 N N . GLU B 1 32 ? 49.470 8.422 31.184 1.00 20.13 32 GLU B N 1
ATOM 1524 C CA . GLU B 1 32 ? 50.162 7.343 31.878 1.00 19.58 32 GLU B CA 1
ATOM 1525 C C . GLU B 1 32 ? 51.573 7.015 31.404 1.00 19.27 32 GLU B C 1
ATOM 1526 O O . GLU B 1 32 ? 52.378 6.510 32.184 1.00 18.57 32 GLU B O 1
ATOM 1532 N N . GLU B 1 33 ? 51.891 7.303 30.145 1.00 17.54 33 GLU B N 1
ATOM 1533 C CA . GLU B 1 33 ? 53.243 7.039 29.648 1.00 18.39 33 GLU B CA 1
ATOM 1534 C C . GLU B 1 33 ? 54.290 7.820 30.445 1.00 16.16 33 GLU B C 1
ATOM 1535 O O . GLU B 1 33 ? 55.453 7.416 30.526 1.00 15.90 33 GLU B O 1
ATOM 1541 N N . TYR B 1 34 ? 53.884 8.944 31.026 1.00 14.64 34 TYR B N 1
ATOM 1542 C CA . TYR B 1 34 ? 54.816 9.767 31.790 1.00 16.60 34 TYR B CA 1
ATOM 1543 C C . TYR B 1 34 ? 54.810 9.491 33.284 1.00 16.54 34 TYR B C 1
ATOM 1544 O O . TYR B 1 34 ? 55.624 10.046 34.025 1.00 16.04 34 TYR B O 1
ATOM 1553 N N . GLY B 1 35 ? 53.894 8.634 33.722 1.00 16.48 35 GLY B N 1
ATOM 1554 C CA . GLY B 1 35 ? 53.818 8.312 35.132 1.00 17.26 35 GLY B CA 1
ATOM 1555 C C . GLY B 1 35 ? 53.639 9.530 36.020 1.00 19.17 35 GLY B C 1
ATOM 1556 O O . GLY B 1 35 ? 52.852 10.427 35.713 1.00 17.48 35 GLY B O 1
ATOM 1557 N N . GLY B 1 36 ? 54.391 9.562 37.117 1.00 18.53 36 GLY B N 1
ATOM 1558 C CA . GLY B 1 36 ? 54.300 10.654 38.069 1.00 19.33 36 GLY B CA 1
ATOM 1559 C C . GLY B 1 36 ? 54.636 12.031 37.529 1.00 19.38 36 GLY B C 1
ATOM 1560 O O . GLY B 1 36 ? 54.396 13.035 38.200 1.00 18.57 36 GLY B O 1
ATOM 1561 N N . GLU B 1 37 ? 55.195 12.087 36.327 1.00 18.58 37 GLU B N 1
ATOM 1562 C CA . GLU B 1 37 ? 55.552 13.369 35.724 1.00 20.49 37 GLU B CA 1
ATOM 1563 C C . GLU B 1 37 ? 54.482 13.869 34.756 1.00 18.92 37 GLU B C 1
ATOM 1564 O O . GLU B 1 37 ? 54.669 14.878 34.072 1.00 18.37 37 GLU B O 1
ATOM 1570 N N . GLY B 1 38 ? 53.355 13.164 34.715 1.00 17.67 38 GLY B N 1
ATOM 1571 C CA . GLY B 1 38 ? 52.266 13.545 33.830 1.00 17.69 38 GLY B CA 1
ATOM 1572 C C . GLY B 1 38 ? 51.892 15.012 33.930 1.00 17.68 38 GLY B C 1
ATOM 1573 O O . GLY B 1 38 ? 51.849 15.714 32.921 1.00 17.29 38 GLY B O 1
ATOM 1574 N N . ARG B 1 39 ? 51.621 15.482 35.142 1.00 18.02 39 ARG B N 1
ATOM 1575 C CA . ARG B 1 39 ? 51.246 16.881 35.329 1.00 18.22 39 ARG B CA 1
ATOM 1576 C C . ARG B 1 39 ? 52.330 17.839 34.835 1.00 17.37 39 ARG B C 1
ATOM 1577 O O . ARG B 1 39 ? 52.021 18.925 34.351 1.00 17.88 39 ARG B O 1
ATOM 1585 N N . ASP B 1 40 ? 53.595 17.448 34.957 1.00 17.53 40 ASP B N 1
ATOM 1586 C CA . ASP B 1 40 ? 54.691 18.306 34.499 1.00 17.74 40 ASP B CA 1
ATOM 1587 C C . ASP B 1 40 ? 54.676 18.457 32.981 1.00 17.26 40 ASP B C 1
ATOM 1588 O O . ASP B 1 40 ? 54.964 19.530 32.455 1.00 17.65 40 ASP B O 1
ATOM 1593 N N . TYR B 1 41 ? 54.363 17.373 32.278 1.00 15.26 41 TYR B N 1
ATOM 1594 C CA . TYR B 1 41 ? 54.310 17.428 30.823 1.00 16.08 41 TYR B CA 1
ATOM 1595 C C . TYR B 1 41 ? 53.123 18.272 30.381 1.00 15.30 41 TYR B C 1
ATOM 1596 O O . TYR B 1 41 ? 53.244 19.082 29.463 1.00 16.33 41 TYR B O 1
ATOM 1605 N N . ALA B 1 42 ? 51.980 18.091 31.038 1.00 13.79 42 ALA B N 1
ATOM 1606 C CA . ALA B 1 42 ? 50.797 18.866 30.691 1.00 13.34 42 ALA B CA 1
ATOM 1607 C C . ALA B 1 42 ? 51.078 20.340 30.982 1.00 13.88 42 ALA B C 1
ATOM 1608 O O . ALA B 1 42 ? 50.775 21.219 30.166 1.00 13.71 42 ALA B O 1
ATOM 1610 N N . ARG B 1 43 ? 51.666 20.605 32.143 1.00 13.21 43 ARG B N 1
ATOM 1611 C CA . ARG B 1 43 ? 51.985 21.977 32.529 1.00 14.15 43 ARG B CA 1
ATOM 1612 C C . ARG B 1 43 ? 52.824 22.699 31.478 1.00 15.17 43 ARG B C 1
ATOM 1613 O O . ARG B 1 43 ? 52.477 23.802 31.051 1.00 13.40 43 ARG B O 1
ATOM 1621 N N . ASN B 1 44 ? 53.933 22.089 31.070 1.00 14.18 44 ASN B N 1
ATOM 1622 C CA . ASN B 1 44 ? 54.810 22.720 30.082 1.00 15.76 44 ASN B CA 1
ATOM 1623 C C . ASN B 1 44 ? 54.122 22.942 28.750 1.00 14.83 44 ASN B C 1
ATOM 1624 O O . ASN B 1 44 ? 54.371 23.937 28.073 1.00 14.16 44 ASN B O 1
ATOM 1629 N N . TYR B 1 45 ? 53.259 22.012 28.364 1.00 14.15 45 TYR B N 1
ATOM 1630 C CA . TYR B 1 45 ? 52.548 22.156 27.108 1.00 13.50 45 TYR B CA 1
ATOM 1631 C C . TYR B 1 45 ? 51.532 23.297 27.187 1.00 12.19 45 TYR B C 1
ATOM 1632 O O . TYR B 1 45 ? 51.386 24.087 26.248 1.00 12.47 45 TYR B O 1
ATOM 1641 N N . ILE B 1 46 ? 50.830 23.390 28.309 1.00 9.38 46 ILE B N 1
ATOM 1642 C CA . ILE B 1 46 ? 49.845 24.449 28.484 1.00 12.30 46 ILE B CA 1
ATOM 1643 C C . ILE B 1 46 ? 50.549 25.810 28.499 1.00 11.79 46 ILE B C 1
ATOM 1644 O O . ILE B 1 46 ? 50.069 26.770 27.898 1.00 11.54 46 ILE B O 1
ATOM 1649 N N . LYS B 1 47 ? 51.691 25.889 29.176 1.00 12.04 47 LYS B N 1
ATOM 1650 C CA . LYS B 1 47 ? 52.442 27.139 29.217 1.00 12.71 47 LYS B CA 1
ATOM 1651 C C . LYS B 1 47 ? 52.873 27.536 27.806 1.00 13.17 47 LYS B C 1
ATOM 1652 O O . LYS B 1 47 ? 52.865 28.716 27.452 1.00 12.99 47 LYS B O 1
ATOM 1658 N N . TRP B 1 48 ? 53.255 26.548 27.001 1.00 10.50 48 TRP B N 1
ATOM 1659 C CA . TRP B 1 48 ? 53.667 26.807 25.625 1.00 11.30 48 TRP B CA 1
ATOM 1660 C C . TRP B 1 48 ? 52.489 27.355 24.822 1.00 10.93 48 TRP B C 1
ATOM 1661 O O . TRP B 1 48 ? 52.635 28.324 24.078 1.00 11.95 48 TRP B O 1
ATOM 1672 N N . CYS B 1 49 ? 51.329 26.717 24.957 1.00 9.79 49 CYS B N 1
ATOM 1673 C CA . CYS B 1 49 ? 50.126 27.148 24.258 1.00 11.06 49 CYS B CA 1
ATOM 1674 C C . CYS B 1 49 ? 49.774 28.579 24.634 1.00 12.48 49 CYS B C 1
ATOM 1675 O O . CYS B 1 49 ? 49.414 29.394 23.781 1.00 12.95 49 CYS B O 1
ATOM 1678 N N . TRP B 1 50 ? 49.859 28.867 25.925 1.00 10.90 50 TRP B N 1
ATOM 1679 C CA . TRP B 1 50 ? 49.557 30.205 26.420 1.00 11.51 50 TRP B CA 1
ATOM 1680 C C . TRP B 1 50 ? 50.549 31.235 25.857 1.00 12.53 50 TRP B C 1
ATOM 1681 O O . TRP B 1 50 ? 50.148 32.309 25.406 1.00 11.44 50 TRP B O 1
ATOM 1692 N N . LYS B 1 51 ? 51.838 30.910 25.864 1.00 10.91 51 LYS B N 1
ATOM 1693 C CA . LYS B 1 51 ? 52.830 31.848 25.345 1.00 12.81 51 LYS B CA 1
ATOM 1694 C C . LYS B 1 51 ? 52.642 32.113 23.846 1.00 12.95 51 LYS B C 1
ATOM 1695 O O . LYS B 1 51 ? 52.778 33.243 23.382 1.00 14.11 51 LYS B O 1
ATOM 1701 N N . LYS B 1 52 ? 52.318 31.068 23.094 1.00 12.26 52 LYS B N 1
ATOM 1702 C CA . LYS B 1 52 ? 52.134 31.197 21.648 1.00 14.56 52 LYS B CA 1
ATOM 1703 C C . LYS B 1 52 ? 50.806 31.808 21.201 1.00 13.73 52 LYS B C 1
ATOM 1704 O O . LYS B 1 52 ? 50.760 32.521 20.195 1.00 15.29 52 LYS B O 1
ATOM 1710 N N . ALA B 1 53 ? 49.733 31.541 21.939 1.00 12.53 53 ALA B N 1
ATOM 1711 C CA . ALA B 1 53 ? 48.416 32.016 21.526 1.00 12.95 53 ALA B CA 1
ATOM 1712 C C . ALA B 1 53 ? 47.473 32.492 22.629 1.00 12.61 53 ALA B C 1
ATOM 1713 O O . ALA B 1 53 ? 46.286 32.176 22.606 1.00 13.52 53 ALA B O 1
ATOM 1715 N N . SER B 1 54 ? 47.978 33.274 23.576 1.00 12.07 54 SER B N 1
ATOM 1716 C CA . SER B 1 54 ? 47.142 33.745 24.676 1.00 13.28 54 SER B CA 1
ATOM 1717 C C . SER B 1 54 ? 45.892 34.518 24.267 1.00 13.44 54 SER B C 1
ATOM 1718 O O . SER B 1 54 ? 44.864 34.442 24.945 1.00 15.04 54 SER B O 1
ATOM 1721 N N . ASP B 1 55 ? 45.966 35.271 23.174 1.00 14.97 55 ASP B N 1
ATOM 1722 C CA . ASP B 1 55 ? 44.808 36.055 22.765 1.00 16.37 55 ASP B CA 1
ATOM 1723 C C . ASP B 1 55 ? 43.678 35.196 22.218 1.00 15.89 55 ASP B C 1
ATOM 1724 O O . ASP B 1 55 ? 42.557 35.674 22.043 1.00 17.08 55 ASP B O 1
ATOM 1729 N N . GLY B 1 56 ? 43.972 33.920 21.979 1.00 14.27 56 GLY B N 1
ATOM 1730 C CA . GLY B 1 56 ? 42.963 32.999 21.484 1.00 12.60 56 GLY B CA 1
ATOM 1731 C C . GLY B 1 56 ? 42.795 31.834 22.448 1.00 12.40 56 GLY B C 1
ATOM 1732 O O . GLY B 1 56 ? 42.353 30.753 22.067 1.00 12.79 56 GLY B O 1
ATOM 1733 N N . PHE B 1 57 ? 43.151 32.056 23.710 1.00 13.33 57 PHE B N 1
ATOM 1734 C CA . PHE B 1 57 ? 43.045 31.013 24.730 1.00 12.06 57 PHE B CA 1
ATOM 1735 C C . PHE B 1 57 ? 41.728 31.194 25.484 1.00 13.56 57 PHE B C 1
ATOM 1736 O O . PHE B 1 57 ? 41.618 32.049 26.364 1.00 13.75 57 PHE B O 1
ATOM 1744 N N . PHE B 1 58 ? 40.728 30.390 25.126 1.00 12.61 58 PHE B N 1
ATOM 1745 C CA . PHE B 1 58 ? 39.404 30.471 25.740 1.00 14.09 58 PHE B CA 1
ATOM 1746 C C . PHE B 1 58 ? 39.142 29.318 26.696 1.00 15.70 58 PHE B C 1
ATOM 1747 O O . PHE B 1 58 ? 39.582 28.190 26.462 1.00 14.26 58 PHE B O 1
ATOM 1755 N N . VAL B 1 59 ? 38.413 29.604 27.771 1.00 15.27 59 VAL B N 1
ATOM 1756 C CA . VAL B 1 59 ? 38.090 28.581 28.754 1.00 15.78 59 VAL B CA 1
ATOM 1757 C C . VAL B 1 59 ? 36.593 28.538 29.031 1.00 17.36 59 VAL B C 1
ATOM 1758 O O . VAL B 1 59 ? 35.890 29.545 28.904 1.00 18.28 59 VAL B O 1
ATOM 1762 N N . ALA B 1 60 ? 36.117 27.351 29.387 1.00 17.90 60 ALA B N 1
ATOM 1763 C CA . ALA B 1 60 ? 34.721 27.138 29.730 1.00 17.06 60 ALA B CA 1
ATOM 1764 C C . ALA B 1 60 ? 34.737 26.978 31.241 1.00 19.42 60 ALA B C 1
ATOM 1765 O O . ALA B 1 60 ? 35.539 26.217 31.792 1.00 17.19 60 ALA B O 1
ATOM 1767 N N . LYS B 1 61 ? 33.873 27.718 31.918 1.00 21.24 61 LYS B N 1
ATOM 1768 C CA . LYS B 1 61 ? 33.818 27.637 33.363 1.00 23.97 61 LYS B CA 1
ATOM 1769 C C . LYS B 1 61 ? 32.423 27.310 33.857 1.00 25.42 61 LYS B C 1
ATOM 1770 O O . LYS B 1 61 ? 31.425 27.772 33.303 1.00 26.28 61 LYS B O 1
ATOM 1776 N N . VAL B 1 62 ? 32.370 26.471 34.881 1.00 27.60 62 VAL B N 1
ATOM 1777 C CA . VAL B 1 62 ? 31.118 26.101 35.523 1.00 30.38 62 VAL B CA 1
ATOM 1778 C C . VAL B 1 62 ? 31.370 26.616 36.927 1.00 32.67 62 VAL B C 1
ATOM 1779 O O . VAL B 1 62 ? 32.046 25.968 37.726 1.00 33.62 62 VAL B O 1
ATOM 1783 N N . GLY B 1 63 ? 30.855 27.807 37.207 1.00 34.81 63 GLY B N 1
ATOM 1784 C CA . GLY B 1 63 ? 31.079 28.417 38.501 1.00 37.12 63 GLY B CA 1
ATOM 1785 C C . GLY B 1 63 ? 32.376 29.198 38.392 1.00 38.06 63 GLY B C 1
ATOM 1786 O O . GLY B 1 63 ? 32.529 30.029 37.495 1.00 39.99 63 GLY B O 1
ATOM 1787 N N . ASP B 1 64 ? 33.319 28.932 39.288 1.00 37.64 64 ASP B N 1
ATOM 1788 C CA . ASP B 1 64 ? 34.601 29.624 39.254 1.00 37.48 64 ASP B CA 1
ATOM 1789 C C . ASP B 1 64 ? 35.727 28.657 38.889 1.00 35.08 64 ASP B C 1
ATOM 1790 O O . ASP B 1 64 ? 36.903 28.946 39.099 1.00 36.03 64 ASP B O 1
ATOM 1795 N N . LYS B 1 65 ? 35.360 27.510 38.328 1.00 32.60 65 LYS B N 1
ATOM 1796 C CA . LYS B 1 65 ? 36.344 26.504 37.949 1.00 29.23 65 LYS B CA 1
ATOM 1797 C C . LYS B 1 65 ? 36.375 26.242 36.443 1.00 26.13 65 LYS B C 1
ATOM 1798 O O . LYS B 1 65 ? 35.333 26.133 35.798 1.00 26.24 65 LYS B O 1
ATOM 1804 N N . ILE B 1 66 ? 37.578 26.142 35.888 1.00 22.86 66 ILE B N 1
ATOM 1805 C CA . ILE B 1 66 ? 37.735 25.869 34.464 1.00 20.08 66 ILE B CA 1
ATOM 1806 C C . ILE B 1 66 ? 37.456 24.385 34.234 1.00 18.97 66 ILE B C 1
ATOM 1807 O O . ILE B 1 66 ? 38.029 23.533 34.913 1.00 20.31 66 ILE B O 1
ATOM 1812 N N . VAL B 1 67 ? 36.576 24.079 33.285 1.00 18.24 67 VAL B N 1
ATOM 1813 C CA . VAL B 1 67 ? 36.231 22.693 32.986 1.00 17.09 67 VAL B CA 1
ATOM 1814 C C . VAL B 1 67 ? 36.570 22.302 31.549 1.00 15.39 67 VAL B C 1
ATOM 1815 O O . VAL B 1 67 ? 36.378 21.157 31.150 1.00 17.01 67 VAL B O 1
ATOM 1819 N N . GLY B 1 68 ? 37.065 23.259 30.770 1.00 14.71 68 GLY B N 1
ATOM 1820 C CA . GLY B 1 68 ? 37.423 22.965 29.393 1.00 12.96 68 GLY B CA 1
ATOM 1821 C C . GLY B 1 68 ? 38.123 24.155 28.775 1.00 13.41 68 GLY B C 1
ATOM 1822 O O . GLY B 1 68 ? 38.037 25.266 29.298 1.00 12.18 68 GLY B O 1
ATOM 1823 N N . PHE B 1 69 ? 38.840 23.935 27.679 1.00 11.70 69 PHE B N 1
ATOM 1824 C CA . PHE B 1 69 ? 39.518 25.046 27.026 1.00 11.75 69 PHE B CA 1
ATOM 1825 C C . PHE B 1 69 ? 39.869 24.740 25.588 1.00 12.29 69 PHE B C 1
ATOM 1826 O O . PHE B 1 69 ? 39.845 23.584 25.158 1.00 12.20 69 PHE B O 1
ATOM 1834 N N . ILE B 1 70 ? 40.158 25.792 24.834 1.00 12.17 70 ILE B N 1
ATOM 1835 C CA . ILE B 1 70 ? 40.549 25.640 23.440 1.00 10.95 70 ILE B CA 1
ATOM 1836 C C . ILE B 1 70 ? 41.609 26.708 23.179 1.00 11.45 70 ILE B C 1
ATOM 1837 O O . ILE B 1 70 ? 41.510 27.831 23.684 1.00 11.86 70 ILE B O 1
ATOM 1842 N N . VAL B 1 71 ? 42.638 26.348 22.420 1.00 9.93 71 VAL B N 1
ATOM 1843 C CA . VAL B 1 71 ? 43.733 27.267 22.120 1.00 8.78 71 VAL B CA 1
ATOM 1844 C C . VAL B 1 71 ? 43.718 27.591 20.631 1.00 11.06 71 VAL B C 1
ATOM 1845 O O . VAL B 1 71 ? 44.009 26.738 19.792 1.00 10.40 71 VAL B O 1
ATOM 1849 N N . CYS B 1 72 ? 43.370 28.838 20.327 1.00 11.51 72 CYS B N 1
ATOM 1850 C CA . CYS B 1 72 ? 43.238 29.316 18.954 1.00 13.24 72 CYS B CA 1
ATOM 1851 C C . CYS B 1 72 ? 44.372 30.259 18.592 1.00 14.06 72 CYS B C 1
ATOM 1852 O O . CYS B 1 72 ? 44.578 31.283 19.242 1.00 13.18 72 CYS B O 1
ATOM 1855 N N . ASP B 1 73 ? 45.096 29.903 17.537 1.00 11.62 73 ASP B N 1
ATOM 1856 C CA . ASP B 1 73 ? 46.247 30.675 17.084 1.00 12.35 73 ASP B CA 1
ATOM 1857 C C . ASP B 1 73 ? 45.981 31.376 15.752 1.00 13.13 73 ASP B C 1
ATOM 1858 O O . ASP B 1 73 ? 45.915 30.731 14.713 1.00 14.03 73 ASP B O 1
ATOM 1863 N N . LYS B 1 74 ? 45.861 32.700 15.781 1.00 14.36 74 LYS B N 1
ATOM 1864 C CA . LYS B 1 74 ? 45.593 33.457 14.562 1.00 14.52 74 LYS B CA 1
ATOM 1865 C C . LYS B 1 74 ? 46.849 33.726 13.733 1.00 15.23 74 LYS B C 1
ATOM 1866 O O . LYS B 1 74 ? 46.769 34.321 12.656 1.00 16.27 74 LYS B O 1
ATOM 1872 N N . ASP B 1 75 ? 47.999 33.274 14.222 1.00 14.02 75 ASP B N 1
ATOM 1873 C CA . ASP B 1 75 ? 49.267 33.518 13.537 1.00 15.90 75 ASP B CA 1
ATOM 1874 C C . ASP B 1 75 ? 50.118 32.258 13.408 1.00 15.83 75 ASP B C 1
ATOM 1875 O O . ASP B 1 75 ? 51.224 32.173 13.953 1.00 15.32 75 ASP B O 1
ATOM 1880 N N . TRP B 1 76 ? 49.599 31.278 12.678 1.00 15.38 76 TRP B N 1
ATOM 1881 C CA . TRP B 1 76 ? 50.319 30.031 12.482 1.00 17.42 76 TRP B CA 1
ATOM 1882 C C . TRP B 1 76 ? 50.748 29.872 11.033 1.00 16.85 76 TRP B C 1
ATOM 1883 O O . TRP B 1 76 ? 49.931 29.967 10.129 1.00 19.06 76 TRP B O 1
ATOM 1894 N N . PHE B 1 77 ? 52.031 29.629 10.798 1.00 19.01 77 PHE B N 1
ATOM 1895 C CA . PHE B 1 77 ? 52.450 29.449 9.420 1.00 18.17 77 PHE B CA 1
ATOM 1896 C C . PHE B 1 77 ? 52.368 27.975 9.065 1.00 19.73 77 PHE B C 1
ATOM 1897 O O . PHE B 1 77 ? 52.969 27.132 9.733 1.00 21.23 77 PHE B O 1
ATOM 1905 N N . SER B 1 78 ? 51.604 27.669 8.022 1.00 19.39 78 SER B N 1
ATOM 1906 C CA . SER B 1 78 ? 51.448 26.297 7.560 1.00 20.66 78 SER B CA 1
ATOM 1907 C C . SER B 1 78 ? 52.168 26.147 6.233 1.00 20.86 78 SER B C 1
ATOM 1908 O O . SER B 1 78 ? 51.824 26.813 5.258 1.00 21.78 78 SER B O 1
ATOM 1911 N N . LYS B 1 79 ? 53.165 25.275 6.198 1.00 23.64 79 LYS B N 1
ATOM 1912 C CA . LYS B 1 79 ? 53.913 25.055 4.969 1.00 26.69 79 LYS B CA 1
ATOM 1913 C C . LYS B 1 79 ? 53.049 24.255 4.001 1.00 26.72 79 LYS B C 1
ATOM 1914 O O . LYS B 1 79 ? 53.280 24.272 2.792 1.00 27.71 79 LYS B O 1
ATOM 1920 N N . TYR B 1 80 ? 52.042 23.568 4.538 1.00 26.09 80 TYR B N 1
ATOM 1921 C CA . TYR B 1 80 ? 51.131 22.775 3.715 1.00 25.61 80 TYR B CA 1
ATOM 1922 C C . TYR B 1 80 ? 50.249 23.718 2.915 1.00 25.93 80 TYR B C 1
ATOM 1923 O O . TYR B 1 80 ? 50.004 23.505 1.729 1.00 26.15 80 TYR B O 1
ATOM 1932 N N . GLU B 1 81 ? 49.771 24.765 3.575 1.00 24.56 81 GLU B N 1
ATOM 1933 C CA . GLU B 1 81 ? 48.932 25.755 2.921 1.00 25.53 81 GLU B CA 1
ATOM 1934 C C . GLU B 1 81 ? 49.828 26.828 2.319 1.00 25.65 81 GLU B C 1
ATOM 1935 O O . GLU B 1 81 ? 49.389 27.620 1.482 1.00 27.25 81 GLU B O 1
ATOM 1941 N N . GLY B 1 82 ? 51.084 26.841 2.762 1.00 25.42 82 GLY B N 1
ATOM 1942 C CA . GLY B 1 82 ? 52.055 27.805 2.269 1.00 25.52 82 GLY B CA 1
ATOM 1943 C C . GLY B 1 82 ? 51.751 29.240 2.648 1.00 24.59 82 GLY B C 1
ATOM 1944 O O . GLY B 1 82 ? 52.033 30.162 1.886 1.00 25.74 82 GLY B O 1
ATOM 1945 N N . ARG B 1 83 ? 51.184 29.443 3.833 1.00 22.67 83 ARG B N 1
ATOM 1946 C CA . ARG B 1 83 ? 50.843 30.788 4.274 1.00 21.50 83 ARG B CA 1
ATOM 1947 C C . ARG B 1 83 ? 50.406 30.791 5.729 1.00 19.72 83 ARG B C 1
ATOM 1948 O O . ARG B 1 83 ? 50.309 29.744 6.358 1.00 19.22 83 ARG B O 1
ATOM 1956 N N . ILE B 1 84 ? 50.147 31.983 6.253 1.00 18.41 84 ILE B N 1
ATOM 1957 C CA . ILE B 1 84 ? 49.684 32.133 7.622 1.00 18.33 84 ILE B CA 1
ATOM 1958 C C . ILE B 1 84 ? 48.219 31.715 7.646 1.00 17.88 84 ILE B C 1
ATOM 1959 O O . ILE B 1 84 ? 47.424 32.135 6.798 1.00 19.03 84 ILE B O 1
ATOM 1964 N N . VAL B 1 85 ? 47.870 30.873 8.609 1.00 16.88 85 VAL B N 1
ATOM 1965 C CA . VAL B 1 85 ? 46.497 30.415 8.752 1.00 16.26 85 VAL B CA 1
ATOM 1966 C C . VAL B 1 85 ? 46.148 30.403 10.229 1.00 15.87 85 VAL B C 1
ATOM 1967 O O . VAL B 1 85 ? 46.999 30.665 11.084 1.00 13.65 85 VAL B O 1
ATOM 1971 N N . GLY B 1 86 ? 44.886 30.114 10.523 1.00 14.53 86 GLY B N 1
ATOM 1972 C CA . GLY B 1 86 ? 44.472 30.015 11.902 1.00 13.94 86 GLY B CA 1
ATOM 1973 C C . GLY B 1 86 ? 44.747 28.576 12.299 1.00 12.82 86 GLY B C 1
ATOM 1974 O O . GLY B 1 86 ? 44.791 27.689 11.444 1.00 14.12 86 GLY B O 1
ATOM 1975 N N . ALA B 1 87 ? 44.945 28.328 13.584 1.00 12.90 87 ALA B N 1
ATOM 1976 C CA . ALA B 1 87 ? 45.206 26.969 14.022 1.00 13.79 87 ALA B CA 1
ATOM 1977 C C . ALA B 1 87 ? 44.618 26.694 15.391 1.00 13.37 87 ALA B C 1
ATOM 1978 O O . ALA B 1 87 ? 44.482 27.602 16.205 1.00 13.07 87 ALA B O 1
ATOM 1980 N N . ILE B 1 88 ? 44.245 25.439 15.624 1.00 12.07 88 ILE B N 1
ATOM 1981 C CA . ILE B 1 88 ? 43.737 25.019 16.921 1.00 12.53 88 ILE B CA 1
ATOM 1982 C C . ILE B 1 88 ? 44.842 24.115 17.458 1.00 13.81 88 ILE B C 1
ATOM 1983 O O . ILE B 1 88 ? 45.102 23.053 16.893 1.00 14.93 88 ILE B O 1
ATOM 1988 N N . HIS B 1 89 ? 45.508 24.550 18.525 1.00 13.17 89 HIS B N 1
ATOM 1989 C CA . HIS B 1 89 ? 46.599 23.775 19.115 1.00 12.73 89 HIS B CA 1
ATOM 1990 C C . HIS B 1 89 ? 46.114 22.736 20.102 1.00 13.55 89 HIS B C 1
ATOM 1991 O O . HIS B 1 89 ? 46.685 21.650 20.197 1.00 15.94 89 HIS B O 1
ATOM 1998 N N . GLU B 1 90 ? 45.075 23.076 20.850 1.00 12.33 90 GLU B N 1
ATOM 1999 C CA . GLU B 1 90 ? 44.550 22.163 21.860 1.00 12.08 90 GLU B CA 1
ATOM 2000 C C . GLU B 1 90 ? 43.073 22.434 22.091 1.00 12.14 90 GLU B C 1
ATOM 2001 O O . GLU B 1 90 ? 42.587 23.545 21.881 1.00 10.94 90 GLU B O 1
ATOM 2007 N N . PHE B 1 91 ? 42.358 21.415 22.545 1.00 11.11 91 PHE B N 1
ATOM 2008 C CA . PHE B 1 91 ? 40.924 21.537 22.734 1.00 11.41 91 PHE B CA 1
ATOM 2009 C C . PHE B 1 91 ? 40.518 20.356 23.607 1.00 12.92 91 PHE B C 1
ATOM 2010 O O . PHE B 1 91 ? 40.565 19.210 23.172 1.00 14.68 91 PHE B O 1
ATOM 2018 N N . VAL B 1 92 ? 40.133 20.634 24.845 1.00 13.99 92 VAL B N 1
ATOM 2019 C CA . VAL B 1 92 ? 39.777 19.549 25.745 1.00 15.71 92 VAL B CA 1
ATOM 2020 C C . VAL B 1 92 ? 38.785 19.961 26.823 1.00 16.23 92 VAL B C 1
ATOM 2021 O O . VAL B 1 92 ? 38.809 21.087 27.324 1.00 15.40 92 VAL B O 1
ATOM 2025 N N . VAL B 1 93 ? 37.902 19.027 27.159 1.00 16.51 93 VAL B N 1
ATOM 2026 C CA . VAL B 1 93 ? 36.885 19.237 28.177 1.00 16.52 93 VAL B CA 1
ATOM 2027 C C . VAL B 1 93 ? 37.008 18.100 29.187 1.00 16.24 93 VAL B C 1
ATOM 2028 O O . VAL B 1 93 ? 37.200 16.940 28.811 1.00 16.46 93 VAL B O 1
ATOM 2032 N N . ASP B 1 94 ? 36.923 18.441 30.467 1.00 17.97 94 ASP B N 1
ATOM 2033 C CA . ASP B 1 94 ? 37.010 17.450 31.535 1.00 18.85 94 ASP B CA 1
ATOM 2034 C C . ASP B 1 94 ? 35.954 16.369 31.272 1.00 17.98 94 ASP B C 1
ATOM 2035 O O . ASP B 1 94 ? 34.808 16.679 30.944 1.00 18.54 94 ASP B O 1
ATOM 2040 N N . LYS B 1 95 ? 36.341 15.105 31.411 1.00 19.15 95 LYS B N 1
ATOM 2041 C CA . LYS B 1 95 ? 35.422 13.999 31.150 1.00 20.90 95 LYS B CA 1
ATOM 2042 C C . LYS B 1 95 ? 34.084 14.098 31.878 1.00 21.73 95 LYS B C 1
ATOM 2043 O O . LYS B 1 95 ? 33.049 13.723 31.329 1.00 22.54 95 LYS B O 1
ATOM 2049 N N . LYS B 1 96 ? 34.102 14.605 33.104 1.00 23.19 96 LYS B N 1
ATOM 2050 C CA . LYS B 1 96 ? 32.871 14.736 33.876 1.00 24.12 96 LYS B CA 1
ATOM 2051 C C . LYS B 1 96 ? 31.929 15.775 33.273 1.00 24.40 96 LYS B C 1
ATOM 2052 O O . LYS B 1 96 ? 30.736 15.805 33.591 1.00 25.28 96 LYS B O 1
ATOM 2058 N N . PHE B 1 97 ? 32.463 16.616 32.392 1.00 21.97 97 PHE B N 1
ATOM 2059 C CA . PHE B 1 97 ? 31.677 17.668 31.757 1.00 21.92 97 PHE B CA 1
ATOM 2060 C C . PHE B 1 97 ? 31.473 17.489 30.254 1.00 20.49 97 PHE B C 1
ATOM 2061 O O . PHE B 1 97 ? 30.867 18.338 29.603 1.00 21.28 97 PHE B O 1
ATOM 2069 N N . GLN B 1 98 ? 31.966 16.386 29.705 1.00 20.34 98 GLN B N 1
ATOM 2070 C CA . GLN B 1 98 ? 31.819 16.125 28.276 1.00 20.87 98 GLN B CA 1
ATOM 2071 C C . GLN B 1 98 ? 30.388 15.729 27.922 1.00 22.84 98 GLN B C 1
ATOM 2072 O O . GLN B 1 98 ? 29.597 15.377 28.798 1.00 24.22 98 GLN B O 1
ATOM 2078 N N . GLY B 1 99 ? 30.061 15.799 26.635 1.00 22.92 99 GLY B N 1
ATOM 2079 C CA . GLY B 1 99 ? 28.731 15.435 26.180 1.00 24.19 99 GLY B CA 1
ATOM 2080 C C . GLY B 1 99 ? 27.617 16.365 26.623 1.00 25.91 99 GLY B C 1
ATOM 2081 O O . GLY B 1 99 ? 26.449 15.967 26.651 1.00 27.12 99 GLY B O 1
ATOM 2082 N N . LYS B 1 100 ? 27.967 17.605 26.955 1.00 24.91 100 LYS B N 1
ATOM 2083 C CA . LYS B 1 100 ? 26.983 18.585 27.404 1.00 25.31 100 LYS B CA 1
ATOM 2084 C C . LYS B 1 100 ? 26.952 19.831 26.529 1.00 24.97 100 LYS B C 1
ATOM 2085 O O . LYS B 1 100 ? 26.264 20.803 26.848 1.00 26.46 100 LYS B O 1
ATOM 2091 N N . GLY B 1 101 ? 27.700 19.808 25.431 1.00 23.12 101 GLY B N 1
ATOM 2092 C CA . GLY B 1 101 ? 27.717 20.950 24.535 1.00 21.74 101 GLY B CA 1
ATOM 2093 C C . GLY B 1 101 ? 28.810 21.970 24.800 1.00 20.37 101 GLY B C 1
ATOM 2094 O O . GLY B 1 101 ? 28.883 22.987 24.110 1.00 20.04 101 GLY B O 1
ATOM 2095 N N . ILE B 1 102 ? 29.660 21.711 25.788 1.00 18.60 102 ILE B N 1
ATOM 2096 C CA . ILE B 1 102 ? 30.740 22.635 26.106 1.00 18.19 102 ILE B CA 1
ATOM 2097 C C . ILE B 1 102 ? 31.725 22.706 24.940 1.00 16.88 102 ILE B C 1
ATOM 2098 O O . ILE B 1 102 ? 32.134 23.793 24.532 1.00 16.50 102 ILE B O 1
ATOM 2103 N N . GLY B 1 103 ? 32.091 21.549 24.396 1.00 15.13 103 GLY B N 1
ATOM 2104 C CA . GLY B 1 103 ? 33.010 21.532 23.270 1.00 15.73 103 GLY B CA 1
ATOM 2105 C C . GLY B 1 103 ? 32.459 22.358 22.121 1.00 17.20 103 GLY B C 1
ATOM 2106 O O . GLY B 1 103 ? 33.170 23.166 21.520 1.00 15.70 103 GLY B O 1
ATOM 2107 N N . ARG B 1 104 ? 31.179 22.163 21.809 1.00 16.44 104 ARG B N 1
ATOM 2108 C CA . ARG B 1 104 ? 30.548 22.917 20.733 1.00 16.88 104 ARG B CA 1
ATOM 2109 C C . ARG B 1 104 ? 30.659 24.416 20.993 1.00 15.35 104 ARG B C 1
ATOM 2110 O O . ARG B 1 104 ? 30.989 25.181 20.092 1.00 15.63 104 ARG B O 1
ATOM 2118 N N . LYS B 1 105 ? 30.388 24.834 22.229 1.00 13.85 105 LYS B N 1
ATOM 2119 C CA . LYS B 1 105 ? 30.471 26.247 22.580 1.00 14.81 105 LYS B CA 1
ATOM 2120 C C . LYS B 1 105 ? 31.894 26.774 22.418 1.00 14.74 105 LYS B C 1
ATOM 2121 O O . LYS B 1 105 ? 32.099 27.893 21.953 1.00 14.87 105 LYS B O 1
ATOM 2127 N N . LEU B 1 106 ? 32.877 25.966 22.797 1.00 13.76 106 LEU B N 1
ATOM 2128 C CA . LEU B 1 106 ? 34.267 26.391 22.672 1.00 13.51 106 LEU B CA 1
ATOM 2129 C C . LEU B 1 106 ? 34.665 26.506 21.205 1.00 13.05 106 LEU B C 1
ATOM 2130 O O . LEU B 1 106 ? 35.382 27.430 20.821 1.00 13.22 106 LEU B O 1
ATOM 2135 N N . LEU B 1 107 ? 34.194 25.576 20.379 1.00 13.33 107 LEU B N 1
ATOM 2136 C CA . LEU B 1 107 ? 34.531 25.606 18.959 1.00 13.85 107 LEU B CA 1
ATOM 2137 C C . LEU B 1 107 ? 33.849 26.788 18.267 1.00 13.34 107 LEU B C 1
ATOM 2138 O O . LEU B 1 107 ? 34.433 27.425 17.395 1.00 12.89 107 LEU B O 1
ATOM 2143 N N . ILE B 1 108 ? 32.613 27.090 18.650 1.00 14.56 108 ILE B N 1
ATOM 2144 C CA . ILE B 1 108 ? 31.928 28.239 18.059 1.00 14.48 108 ILE B CA 1
ATOM 2145 C C . ILE B 1 108 ? 32.745 29.485 18.396 1.00 15.12 108 ILE B C 1
ATOM 2146 O O . ILE B 1 108 ? 32.962 30.353 17.547 1.00 13.99 108 ILE B O 1
ATOM 2151 N N . THR B 1 109 ? 33.209 29.561 19.640 1.00 15.06 109 THR B N 1
ATOM 2152 C CA . THR B 1 109 ? 34.001 30.702 20.088 1.00 15.20 109 THR B CA 1
ATOM 2153 C C . THR B 1 109 ? 35.293 30.780 19.275 1.00 14.24 109 THR B C 1
ATOM 2154 O O . THR B 1 109 ? 35.718 31.857 18.856 1.00 13.25 109 THR B O 1
ATOM 2158 N N . CYS B 1 110 ? 35.909 29.624 19.061 1.00 13.65 110 CYS B N 1
ATOM 2159 C CA . CYS B 1 110 ? 37.141 29.534 18.286 1.00 14.08 110 CYS B CA 1
ATOM 2160 C 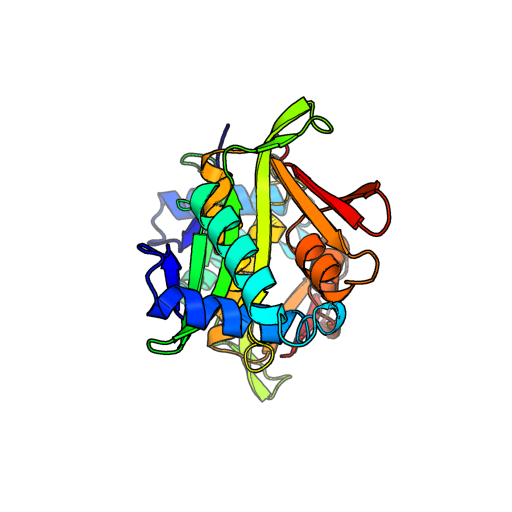C . CYS B 1 110 ? 36.961 30.056 16.860 1.00 14.92 110 CYS B C 1
ATOM 2161 O O . CYS B 1 110 ? 37.733 30.899 16.382 1.00 15.21 110 CYS B O 1
ATOM 2164 N N . LEU B 1 111 ? 35.945 29.550 16.171 1.00 15.19 111 LEU B N 1
ATOM 2165 C CA . LEU B 1 111 ? 35.696 29.975 14.798 1.00 16.87 111 LEU B CA 1
ATOM 2166 C C . LEU B 1 111 ? 35.366 31.460 14.703 1.00 17.65 111 LEU B C 1
ATOM 2167 O O . LEU B 1 111 ? 35.779 32.133 13.756 1.00 18.91 111 LEU B O 1
ATOM 2172 N N . ASP B 1 112 ? 34.622 31.968 15.681 1.00 18.29 112 ASP B N 1
ATOM 2173 C CA . ASP B 1 112 ? 34.261 33.383 15.705 1.00 18.92 112 ASP B CA 1
ATOM 2174 C C . ASP B 1 112 ? 35.532 34.213 15.815 1.00 18.34 112 ASP B C 1
ATOM 2175 O O . ASP B 1 112 ? 35.708 35.205 15.110 1.00 18.42 112 ASP B O 1
ATOM 2180 N N . PHE B 1 113 ? 36.415 33.794 16.714 1.00 16.40 113 PHE B N 1
ATOM 2181 C CA . PHE B 1 113 ? 37.671 34.493 16.935 1.00 15.74 113 PHE B CA 1
ATOM 2182 C C . PHE B 1 113 ? 38.585 34.451 15.711 1.00 16.64 113 PHE B C 1
ATOM 2183 O O . PHE B 1 113 ? 38.948 35.491 15.163 1.00 14.10 113 PHE B O 1
ATOM 2191 N N . LEU B 1 114 ? 38.956 33.247 15.284 1.00 14.30 114 LEU B N 1
ATOM 2192 C CA . LEU B 1 114 ? 39.851 33.098 14.140 1.00 16.18 114 LEU B CA 1
ATOM 2193 C C . LEU B 1 114 ? 39.273 33.662 12.849 1.00 17.73 114 LEU B C 1
ATOM 2194 O O . LEU B 1 114 ? 40.016 34.157 12.000 1.00 18.33 114 LEU B O 1
ATOM 2199 N N . GLY B 1 115 ? 37.951 33.598 12.710 1.00 18.00 115 GLY B N 1
ATOM 2200 C CA . GLY B 1 115 ? 37.303 34.104 11.511 1.00 20.08 115 GLY B CA 1
ATOM 2201 C C . GLY B 1 115 ? 37.557 35.577 11.241 1.00 22.40 115 GLY B C 1
ATOM 2202 O O . GLY B 1 115 ? 37.408 36.043 10.114 1.00 24.13 115 GLY B O 1
ATOM 2203 N N . LYS B 1 116 ? 37.930 36.321 12.275 1.00 22.84 116 LYS B N 1
ATOM 2204 C CA . LYS B 1 116 ? 38.198 37.743 12.114 1.00 23.80 116 LYS B CA 1
ATOM 2205 C C . LYS B 1 116 ? 39.562 37.970 11.472 1.00 23.83 116 LYS B C 1
ATOM 2206 O O . LYS B 1 116 ? 39.830 39.044 10.935 1.00 25.19 116 LYS B O 1
ATOM 2212 N N . TYR B 1 117 ? 40.416 36.952 11.519 1.00 22.35 117 TYR B N 1
ATOM 2213 C CA . TYR B 1 117 ? 41.775 37.063 10.992 1.00 22.64 117 TYR B CA 1
ATOM 2214 C C . TYR B 1 117 ? 42.154 36.129 9.853 1.00 23.23 117 TYR B C 1
ATOM 2215 O O . TYR B 1 117 ? 42.903 36.515 8.955 1.00 23.98 117 TYR B O 1
ATOM 2224 N N . ASN B 1 118 ? 41.664 34.895 9.898 1.00 23.96 118 ASN B N 1
ATOM 2225 C CA . ASN B 1 118 ? 42.024 33.914 8.881 1.00 24.51 118 ASN B CA 1
ATOM 2226 C C . ASN B 1 118 ? 40.832 33.306 8.155 1.00 23.88 118 ASN B C 1
ATOM 2227 O O . ASN B 1 118 ? 39.757 33.158 8.730 1.00 24.52 118 ASN B O 1
ATOM 2232 N N . ASP B 1 119 ? 41.028 32.954 6.886 1.00 23.89 119 ASP B N 1
ATOM 2233 C CA . ASP B 1 119 ? 39.967 32.324 6.106 1.00 24.12 119 ASP B CA 1
ATOM 2234 C C . ASP B 1 119 ? 40.171 30.816 6.130 1.00 21.83 119 ASP B C 1
ATOM 2235 O O . ASP B 1 119 ? 39.358 30.059 5.607 1.00 22.21 119 ASP B O 1
ATOM 2240 N N . THR B 1 120 ? 41.272 30.392 6.740 1.00 20.79 120 THR B N 1
ATOM 2241 C CA . THR B 1 120 ? 41.605 28.980 6.827 1.00 18.95 120 THR B CA 1
ATOM 2242 C C . THR B 1 120 ? 42.009 28.601 8.247 1.00 17.93 120 THR B C 1
ATOM 2243 O O . THR B 1 120 ? 42.710 29.355 8.918 1.00 17.45 120 THR B O 1
ATOM 2247 N N . ILE B 1 121 ? 41.550 27.439 8.704 1.00 15.69 121 ILE B N 1
ATOM 2248 C CA . ILE B 1 121 ? 41.898 26.956 10.039 1.00 15.74 121 ILE B CA 1
ATOM 2249 C C . ILE B 1 121 ? 42.477 25.556 9.905 1.00 15.75 121 ILE B C 1
ATOM 2250 O O . ILE B 1 121 ? 41.883 24.684 9.267 1.00 13.81 121 ILE B O 1
ATOM 2255 N N . GLU B 1 122 ? 43.642 25.345 10.507 1.00 14.48 122 GLU B N 1
ATOM 2256 C CA . GLU B 1 122 ? 44.319 24.058 10.428 1.00 14.22 122 GLU B CA 1
ATOM 2257 C C . GLU B 1 122 ? 44.457 23.414 11.797 1.00 14.43 122 GLU B C 1
ATOM 2258 O O . GLU B 1 122 ? 44.611 24.107 12.795 1.00 13.44 122 GLU B O 1
ATOM 2264 N N . LEU B 1 123 ? 44.397 22.087 11.837 1.00 12.94 123 LEU B N 1
ATOM 2265 C CA . LEU B 1 123 ? 44.552 21.348 13.084 1.00 13.23 123 LEU B CA 1
ATOM 2266 C C . LEU B 1 123 ? 45.010 19.929 12.791 1.00 13.41 123 LEU B C 1
ATOM 2267 O O . LEU B 1 123 ? 44.885 19.442 11.663 1.00 12.80 123 LEU B O 1
ATOM 2272 N N . TRP B 1 124 ? 45.563 19.289 13.812 1.00 12.89 124 TRP B N 1
ATOM 2273 C CA . TRP B 1 124 ? 46.026 17.913 13.718 1.00 15.43 124 TRP B CA 1
ATOM 2274 C C . TRP B 1 124 ? 45.312 17.166 14.824 1.00 15.94 124 TRP B C 1
ATOM 2275 O O . TRP B 1 124 ? 45.187 17.668 15.944 1.00 16.22 124 TRP B O 1
ATOM 2286 N N . VAL B 1 125 ? 44.834 15.968 14.508 1.00 15.34 125 VAL B N 1
ATOM 2287 C CA . VAL B 1 125 ? 44.113 15.165 15.477 1.00 15.88 125 VAL B CA 1
ATOM 2288 C C . VAL B 1 125 ? 44.538 13.706 15.365 1.00 16.91 125 VAL B C 1
ATOM 2289 O O . VAL B 1 125 ? 44.874 13.239 14.278 1.00 17.23 125 VAL B O 1
ATOM 2293 N N . GLY B 1 126 ? 44.528 12.999 16.492 1.00 17.16 126 GLY B N 1
ATOM 2294 C CA . GLY B 1 126 ? 44.920 11.596 16.504 1.00 18.04 126 GLY B CA 1
ATOM 2295 C C . GLY B 1 126 ? 44.113 10.734 15.549 1.00 19.00 126 GLY B C 1
ATOM 2296 O O . GLY B 1 126 ? 42.901 10.907 15.421 1.00 18.44 126 GLY B O 1
ATOM 2297 N N . GLU B 1 127 ? 44.786 9.793 14.887 1.00 20.18 127 GLU B N 1
ATOM 2298 C CA . GLU B 1 127 ? 44.139 8.910 13.920 1.00 22.01 127 GLU B CA 1
ATOM 2299 C C . GLU B 1 127 ? 42.981 8.088 14.487 1.00 22.13 127 GLU B C 1
ATOM 2300 O O . GLU B 1 127 ? 42.074 7.703 13.750 1.00 24.19 127 GLU B O 1
ATOM 2306 N N . LYS B 1 128 ? 43.002 7.820 15.787 1.00 22.75 128 LYS B N 1
ATOM 2307 C CA . LYS B 1 128 ? 41.938 7.030 16.401 1.00 23.36 128 LYS B CA 1
ATOM 2308 C C . LYS B 1 128 ? 40.958 7.887 17.194 1.00 22.88 128 LYS B C 1
ATOM 2309 O O . LYS B 1 128 ? 40.084 7.368 17.887 1.00 22.51 128 LYS B O 1
ATOM 2315 N N . ASN B 1 129 ? 41.101 9.203 17.084 1.00 21.73 129 ASN B N 1
ATOM 2316 C CA . ASN B 1 129 ? 40.233 10.123 17.807 1.00 20.20 129 ASN B CA 1
ATOM 2317 C C . ASN B 1 129 ? 38.972 10.420 16.991 1.00 21.63 129 ASN B C 1
ATOM 2318 O O . ASN B 1 129 ? 38.718 11.561 16.600 1.00 18.83 129 ASN B O 1
ATOM 2323 N N . TYR B 1 130 ? 38.178 9.380 16.746 1.00 21.56 130 TYR B N 1
ATOM 2324 C CA . TYR B 1 130 ? 36.958 9.507 15.956 1.00 23.73 130 TYR B CA 1
ATOM 2325 C C . TYR B 1 130 ? 35.967 10.517 16.527 1.00 22.77 130 TYR B C 1
ATOM 2326 O O . TYR B 1 130 ? 35.277 11.208 15.777 1.00 23.71 130 TYR B O 1
ATOM 2335 N N . GLY B 1 131 ? 35.901 10.605 17.850 1.00 23.07 131 GLY B N 1
ATOM 2336 C CA . GLY B 1 131 ? 34.996 11.552 18.478 1.00 21.83 131 GLY B CA 1
ATOM 2337 C C . GLY B 1 131 ? 35.307 12.981 18.066 1.00 21.55 131 GLY B C 1
ATOM 2338 O O . GLY B 1 131 ? 34.418 13.728 17.665 1.00 20.88 131 GLY B O 1
ATOM 2339 N N . ALA B 1 132 ? 36.574 13.368 18.155 1.00 19.87 132 ALA B N 1
ATOM 2340 C CA . ALA B 1 132 ? 36.962 14.726 17.785 1.00 19.09 132 ALA B CA 1
ATOM 2341 C C . ALA B 1 132 ? 36.811 14.962 16.282 1.00 19.09 132 ALA B C 1
ATOM 2342 O O . ALA B 1 132 ? 36.333 16.014 15.859 1.00 17.51 132 ALA B O 1
ATOM 2344 N N . MET B 1 133 ? 37.213 13.984 15.473 1.00 19.30 133 MET B N 1
ATOM 2345 C CA . MET B 1 133 ? 37.098 14.131 14.026 1.00 20.21 133 MET B CA 1
ATOM 2346 C C . MET B 1 133 ? 35.646 14.352 13.617 1.00 19.81 133 MET B C 1
ATOM 2347 O O . MET B 1 133 ? 35.364 15.173 12.747 1.00 19.69 133 MET B O 1
ATOM 2352 N N . ASN B 1 134 ? 34.727 13.622 14.244 1.00 20.30 134 ASN B N 1
ATOM 2353 C CA . ASN B 1 134 ? 33.312 13.771 13.926 1.00 21.30 134 ASN B CA 1
ATOM 2354 C C . ASN B 1 134 ? 32.857 15.196 14.216 1.00 19.96 134 ASN B C 1
ATOM 2355 O O . ASN B 1 134 ? 32.160 15.813 13.410 1.00 19.54 134 ASN B O 1
ATOM 2360 N N . LEU B 1 135 ? 33.254 15.712 15.373 1.00 18.46 135 LEU B N 1
ATOM 2361 C CA . LEU B 1 135 ? 32.883 17.069 15.756 1.00 17.35 135 LEU B CA 1
ATOM 2362 C C . LEU B 1 135 ? 33.469 18.089 14.780 1.00 17.49 135 LEU B C 1
ATOM 2363 O O . LEU B 1 135 ? 32.772 18.997 14.325 1.00 16.57 135 LEU B O 1
ATOM 2368 N N . TYR B 1 136 ? 34.748 17.943 14.448 1.00 15.68 136 TYR B N 1
ATOM 2369 C CA . TYR B 1 136 ? 35.363 18.883 13.517 1.00 15.81 136 TYR B CA 1
ATOM 2370 C C . TYR B 1 136 ? 34.683 18.835 12.155 1.00 15.49 136 TYR B C 1
ATOM 2371 O O . TYR B 1 136 ? 34.474 19.868 11.525 1.00 15.68 136 TYR B O 1
ATOM 2380 N N . GLU B 1 137 ? 34.338 17.638 11.697 1.00 16.87 137 GLU B N 1
ATOM 2381 C CA . GLU B 1 137 ? 33.685 17.514 10.401 1.00 18.24 137 GLU B CA 1
ATOM 2382 C C . GLU B 1 137 ? 32.324 18.211 10.413 1.00 17.95 137 GLU B C 1
ATOM 2383 O O . GLU B 1 137 ? 31.910 18.792 9.412 1.00 19.20 137 GLU B O 1
ATOM 2389 N N . LYS B 1 138 ? 31.637 18.175 11.549 1.00 18.41 138 LYS B N 1
ATOM 2390 C CA . LYS B 1 138 ? 30.344 18.849 11.644 1.00 19.32 138 LYS B CA 1
ATOM 2391 C C . LYS B 1 138 ? 30.541 20.356 11.523 1.00 18.35 138 LYS B C 1
ATOM 2392 O O . LYS B 1 138 ? 29.661 21.063 11.035 1.00 18.56 138 LYS B O 1
ATOM 2398 N N . PHE B 1 139 ? 31.700 20.845 11.964 1.00 18.28 139 PHE B N 1
ATOM 2399 C CA . PHE B 1 139 ? 31.998 22.269 11.881 1.00 17.65 139 PHE B CA 1
ATOM 2400 C C . PHE B 1 139 ? 32.608 22.690 10.541 1.00 17.96 139 PHE B C 1
ATOM 2401 O O . PHE B 1 139 ? 32.981 23.849 10.363 1.00 19.61 139 PHE B O 1
ATOM 2409 N N . GLY B 1 140 ? 32.720 21.751 9.605 1.00 17.10 140 GLY B N 1
ATOM 2410 C CA . GLY B 1 140 ? 33.251 22.091 8.295 1.00 16.24 140 GLY B CA 1
ATOM 2411 C C . GLY B 1 140 ? 34.691 21.715 7.996 1.00 16.01 140 GLY B C 1
ATOM 2412 O O . GLY B 1 140 ? 35.190 22.004 6.910 1.00 17.06 140 GLY B O 1
ATOM 2413 N N . PHE B 1 141 ? 35.363 21.081 8.949 1.00 16.28 141 PHE B N 1
ATOM 2414 C CA . PHE B 1 141 ? 36.749 20.669 8.743 1.00 17.30 141 PHE B CA 1
ATOM 2415 C C . PHE B 1 141 ? 36.783 19.417 7.882 1.00 18.09 141 PHE B C 1
ATOM 2416 O O . PHE B 1 141 ? 35.884 18.579 7.964 1.00 18.46 141 PHE B O 1
ATOM 2424 N N . LYS B 1 142 ? 37.827 19.298 7.065 1.00 17.24 142 LYS B N 1
ATOM 2425 C CA . LYS B 1 142 ? 37.994 18.151 6.181 1.00 19.07 142 LYS B CA 1
ATOM 2426 C C . LYS B 1 142 ? 39.390 17.562 6.356 1.00 18.94 142 LYS B C 1
ATOM 2427 O O . LYS B 1 142 ? 40.360 18.299 6.528 1.00 15.96 142 LYS B O 1
ATOM 2433 N N . LYS B 1 143 ? 39.485 16.237 6.309 1.00 19.01 143 LYS B N 1
ATOM 2434 C CA . LYS B 1 143 ? 40.771 15.565 6.432 1.00 19.82 143 LYS B CA 1
ATOM 2435 C C . LYS B 1 143 ? 41.522 15.801 5.129 1.00 19.74 143 LYS B C 1
ATOM 2436 O O . LYS B 1 143 ? 40.973 15.587 4.043 1.00 19.12 143 LYS B O 1
ATOM 2442 N N . VAL B 1 144 ? 42.774 16.235 5.233 1.00 18.28 144 VAL B N 1
ATOM 2443 C CA . VAL B 1 144 ? 43.564 16.533 4.044 1.00 19.32 144 VAL B CA 1
ATOM 2444 C C . VAL B 1 144 ? 44.987 15.980 4.050 1.00 18.63 144 VAL B C 1
ATOM 2445 O O . VAL B 1 144 ? 45.733 16.168 3.089 1.00 20.22 144 VAL B O 1
ATOM 2449 N N . GLY B 1 145 ? 45.369 15.294 5.118 1.00 18.26 145 GLY B N 1
ATOM 2450 C CA . GLY B 1 145 ? 46.714 14.755 5.167 1.00 18.84 145 GLY B CA 1
ATOM 2451 C C . GLY B 1 145 ? 46.988 13.979 6.433 1.00 18.23 145 GLY B C 1
ATOM 2452 O O . GLY B 1 145 ? 46.166 13.962 7.344 1.00 19.33 145 GLY B O 1
ATOM 2453 N N . LYS B 1 146 ? 48.146 13.333 6.491 1.00 18.98 146 LYS B N 1
ATOM 2454 C CA . LYS B 1 146 ? 48.509 12.557 7.665 1.00 20.86 146 LYS B CA 1
ATOM 2455 C C . LYS B 1 146 ? 50.018 12.462 7.838 1.00 21.71 146 LYS B C 1
ATOM 2456 O O . LYS B 1 146 ? 50.765 12.339 6.869 1.00 22.71 146 LYS B O 1
ATOM 2462 N N . SER B 1 147 ? 50.455 12.530 9.086 1.00 20.08 147 SER B N 1
ATOM 2463 C CA . SER B 1 147 ? 51.866 12.434 9.421 1.00 21.18 147 SER B CA 1
ATOM 2464 C C . SER B 1 147 ? 51.951 11.540 10.645 1.00 21.54 147 SER B C 1
ATOM 2465 O O . SER B 1 147 ? 51.551 11.936 11.740 1.00 21.38 147 SER B O 1
ATOM 2468 N N . GLY B 1 148 ? 52.468 10.332 10.459 1.00 21.65 148 GLY B N 1
ATOM 2469 C CA . GLY B 1 148 ? 52.557 9.409 11.572 1.00 20.91 148 GLY B CA 1
ATOM 2470 C C . GLY B 1 148 ? 51.147 9.068 12.015 1.00 21.81 148 GLY B C 1
ATOM 2471 O O . GLY B 1 148 ? 50.299 8.742 11.186 1.00 21.84 148 GLY B O 1
ATOM 2472 N N . ILE B 1 149 ? 50.883 9.157 13.314 1.00 20.92 149 ILE B N 1
ATOM 2473 C CA . ILE B 1 149 ? 49.555 8.850 13.829 1.00 21.52 149 ILE B CA 1
ATOM 2474 C C . ILE B 1 149 ? 48.666 10.090 13.891 1.00 19.90 149 ILE B C 1
ATOM 2475 O O . ILE B 1 149 ? 47.611 10.072 14.522 1.00 22.62 149 ILE B O 1
ATOM 2480 N N . TRP B 1 150 ? 49.083 11.165 13.230 1.00 18.71 150 TRP B N 1
ATOM 2481 C CA . TRP B 1 150 ? 48.296 12.394 13.246 1.00 18.71 150 TRP B CA 1
ATOM 2482 C C . TRP B 1 150 ? 47.675 12.729 11.897 1.00 17.76 150 TRP B C 1
ATOM 2483 O O . TRP B 1 150 ? 48.326 12.639 10.857 1.00 17.65 150 TRP B O 1
ATOM 2494 N N . VAL B 1 151 ? 46.407 13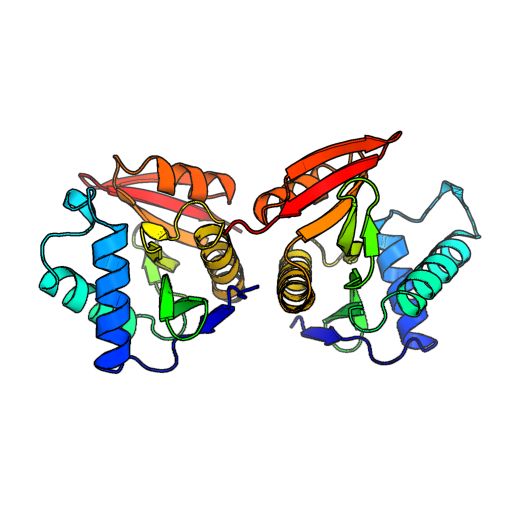.125 11.932 1.00 16.03 151 VAL B N 1
ATOM 2495 C CA . VAL B 1 151 ? 45.673 13.498 10.730 1.00 17.21 151 VAL B CA 1
ATOM 2496 C C . VAL B 1 151 ? 45.489 15.009 10.690 1.00 16.52 151 VAL B C 1
ATOM 2497 O O . VAL B 1 151 ? 45.083 15.610 11.682 1.00 17.05 151 VAL B O 1
ATOM 2501 N N . ARG B 1 152 ? 45.792 15.620 9.550 1.00 15.79 152 ARG B N 1
ATOM 2502 C CA . ARG B 1 152 ? 45.638 17.063 9.411 1.00 16.31 152 ARG B CA 1
ATOM 2503 C C . ARG B 1 152 ? 44.265 17.378 8.840 1.00 17.11 152 ARG B C 1
ATOM 2504 O O . ARG B 1 152 ? 43.832 16.765 7.863 1.00 16.06 152 ARG B O 1
ATOM 2512 N N . MET B 1 153 ? 43.569 18.321 9.466 1.00 16.10 153 MET B N 1
ATOM 2513 C CA . MET B 1 153 ? 42.255 18.721 8.994 1.00 16.91 153 MET B CA 1
ATOM 2514 C C . MET B 1 153 ? 42.264 20.218 8.722 1.00 17.82 153 MET B C 1
ATOM 2515 O O . MET B 1 153 ? 42.952 20.983 9.405 1.00 16.26 153 MET B O 1
ATOM 2520 N N . ILE B 1 154 ? 41.505 20.626 7.711 1.00 17.66 154 ILE B N 1
ATOM 2521 C CA . ILE B 1 154 ? 41.434 22.024 7.324 1.00 19.06 154 ILE B CA 1
ATOM 2522 C C . ILE B 1 154 ? 40.010 22.501 7.088 1.00 19.03 154 ILE B C 1
ATOM 2523 O O . ILE B 1 154 ? 39.168 21.754 6.594 1.00 18.48 154 ILE B O 1
ATOM 2528 N N . LYS B 1 155 ? 39.748 23.746 7.470 1.00 19.19 155 LYS B N 1
ATOM 2529 C CA . LYS B 1 155 ? 38.456 24.366 7.214 1.00 20.56 155 LYS B CA 1
ATOM 2530 C C . LYS B 1 155 ? 38.835 25.610 6.424 1.00 21.73 155 LYS B C 1
ATOM 2531 O O . LYS B 1 155 ? 39.530 26.488 6.938 1.00 20.26 155 LYS B O 1
ATOM 2537 N N . ARG B 1 156 ? 38.408 25.677 5.170 1.00 23.64 156 ARG B N 1
ATOM 2538 C CA . ARG B 1 156 ? 38.735 26.820 4.333 1.00 27.97 156 ARG B CA 1
ATOM 2539 C C . ARG B 1 156 ? 37.447 27.461 3.819 1.00 29.81 156 ARG B C 1
ATOM 2540 O O . ARG B 1 156 ? 36.620 26.793 3.203 1.00 29.97 156 ARG B O 1
ATOM 2548 N N . GLN B 1 157 ? 37.275 28.752 4.096 1.00 33.35 157 GLN B N 1
ATOM 2549 C CA . GLN B 1 157 ? 36.084 29.470 3.658 1.00 37.09 157 GLN B CA 1
ATOM 2550 C C . GLN B 1 157 ? 36.213 29.849 2.196 1.00 39.33 157 GLN B C 1
ATOM 2551 O O . GLN B 1 157 ? 37.195 30.468 1.780 1.00 39.70 157 GLN B O 1
ATOM 2557 N N . ASN B 1 158 ? 35.211 29.473 1.415 1.00 41.78 158 ASN B N 1
ATOM 2558 C CA . ASN B 1 158 ? 35.202 29.754 -0.015 1.00 44.72 158 ASN B CA 1
ATOM 2559 C C . ASN B 1 158 ? 34.652 31.136 -0.338 1.00 45.93 158 ASN B C 1
ATOM 2560 O O . ASN B 1 158 ? 33.905 31.720 0.450 1.00 45.58 158 ASN B O 1
ATOM 2565 N N . LEU B 1 159 ? 35.023 31.649 -1.509 1.00 47.41 159 LEU B N 1
ATOM 2566 C CA . LEU B 1 159 ? 34.539 32.951 -1.953 1.00 48.62 159 LEU B CA 1
ATOM 2567 C C . LEU B 1 159 ? 33.228 32.726 -2.702 1.00 48.90 159 LEU B C 1
ATOM 2568 O O . LEU B 1 159 ? 33.136 31.720 -3.440 1.00 49.46 159 LEU B O 1
#

Foldseek 3Di:
DWDWDKDQDPDDDPVNLVLQLQLLCQFCVVVCVPSPDDSVSVSVLVVVLCVQASVQWMFIDTPPGTFWIWRKHLFDADVVVRGGAIEISDTTGRPVCPPVCSSVVRVVSNCVVSVVRHQKYKYKDFQVPVVVVVSCVVVAWDFDDADVRITMIMHGD/DKDKDQDDDCDPQQLVLQLQQVCQFVVNPPVVPPCSSVVSSVVVVVLCVQASVLWMFMDDPPGTFWIWRKHLADQDVVVRGGAIEIEDTTGRPVPPPPCPSVVRVVSRCVVSVVRHQKYKYKDFQPPVVVVVVVVVVQWDFDDDDDRITMIMHGHDD

Secondary structure (DSSP, 8-state):
----EEEE-----HHHHHHHHHHHHHHTTT-HHHH-SHHHHHHHHHHHHHHHHGGGEEEEEETTEEEEEEEEEEEEEETTTTEEEEEEEEEEE-GGGTTSSHHHHHHHHHHHHHHTT-SEEEEEEETT-HHHHHHHHHTT-EEEEEETTEEEEEEE-/-EEEEE-----HHHHHHHHHHHHHHTGGGGGGGGGHHHHHHHHHHHHHHHHGGGEEEEEETTEEEEEEEEEEEEEETTTTEEEEEEEEEEE-GGGTTSSHHHHHHHHHHHHHTTT-SEEEEEEETT-HHHHHHHHHTT-EEEEEETTEEEEEEE---

Solvent-accessible surface area: 16553 Å² total; per-residue (Å²): 140,99,68,32,72,48,71,81,21,189,133,37,56,191,150,10,22,73,40,0,1,64,4,3,57,32,8,38,116,65,56,55,88,14,2,19,135,35,84,99,101,0,78,94,63,1,107,100,1,54,173,86,9,42,61,1,0,18,2,0,43,27,42,137,97,13,0,0,1,0,0,1,4,71,96,74,113,2,181,135,31,52,98,80,0,0,4,12,27,15,35,10,12,16,89,172,43,73,82,48,34,4,16,47,36,0,0,12,26,0,16,28,24,0,26,149,98,14,68,2,10,5,5,87,10,2,83,125,28,177,41,26,15,76,37,14,87,115,4,32,3,143,110,65,34,168,57,70,58,87,21,20,0,5,48,137,161,145,42,103,51,83,68,17,171,144,33,60,168,104,10,18,52,26,0,0,71,2,24,36,27,20,91,121,27,33,148,179,98,47,89,97,0,85,57,100,1,69,97,67,1,97,120,1,52,180,69,2,43,49,0,0,16,1,0,33,47,63,95,96,8,1,0,1,0,0,0,3,69,83,79,114,3,177,136,29,50,83,83,0,0,5,11,37,15,31,11,13,12,97,150,37,81,88,127,20,2,14,58,56,0,0,41,30,0,16,77,15,0,33,118,120,22,60,1,8,4,5,86,7,19,46,143,63,132,53,23,6,81,48,15,70,72,7,14,0,125,105,68,31,122,61,67,105,130,14,22,0,4,32,114,28,80,181